Protein AF-A0A5E6MET7-F1 (afdb_monomer)

Sequence (209 aa):
MSCLKEQGPALAYRHLLERRSSGRPSQTPESPKDSKGGCLDWAIREAGETGERRRRLKKAYRIMARRLHPDVNGAGDGKQMEQWRAVQLAYQAGDLELLESMCLQDDSAMVEGETLSWLAERVSQAEKTLARLLQELGNYRKDLAWGCGRGAWEKTTGPKVEAWLRTRIAEAKKEARTLKYRVRRWERELERMFPAKRDRGWEKLPDAN

Foldseek 3Di:
DPPPPPDQPLVVLVVVLVVVVVPDDPPDPDDDDDDDDDPDPVVVVVVVVVVVLLVLLVVLLVVLCVPLPCVNVPPPDPNSVSLNSSLVVCSVSSPNVSSVVSVVVVCVVPDPDDDPVVVVVVVVVVVVVVVVVVVVVVVVCPDLVVCVPPPVCVVPVVVVVVVVVVVVVVVVVVVVVVVVVVVVVVVVVCCVVPVDPVPDDPPDDPDDD

Radius of gyration: 31.62 Å; Cα contacts (8 Å, |Δi|>4): 66; chains: 1; bounding box: 64×53×100 Å

Secondary structure (DSSP, 8-state):
--TTSSS-HHHHHHHHHHHHHTTS------------SS-SHHHHHHHHHHHHHHHHHHHHHHHHHHHH-HHHH-TT-HHHHHHHHHHHHHHHTT-HHHHHHHHHHHTTS--TT--HHHHHHHHHHHHHHHHHHHHHHHHHHHSGGGGTTSHHHHHHTHHHHHHHHHHHHHHHHHHHHHHHHHHHHHHHHHHHH-TTSSSS----PPPP-

Nearest PDB structures (foldseek):
  8d85-assembly1_D  TM=2.353E-01  e=7.034E+00  Homo sapiens

pLDDT: mean 71.89, std 18.1, range [33.19, 98.12]

Structure (mmCIF, N/CA/C/O backbone):
data_AF-A0A5E6MET7-F1
#
_entry.id   AF-A0A5E6MET7-F1
#
loop_
_atom_site.group_PDB
_atom_site.id
_atom_site.type_symbol
_atom_site.label_atom_id
_atom_site.label_alt_id
_atom_site.label_comp_id
_atom_site.label_asym_id
_atom_site.label_entity_id
_atom_site.label_seq_id
_atom_site.pdbx_PDB_ins_code
_atom_site.Cartn_x
_atom_site.Cartn_y
_atom_site.Cartn_z
_atom_site.occupancy
_atom_site.B_iso_or_equiv
_atom_site.auth_seq_id
_atom_site.auth_comp_id
_atom_site.auth_asym_id
_atom_site.auth_atom_id
_atom_site.pdbx_PDB_model_num
ATOM 1 N N . MET A 1 1 ? 0.631 25.013 13.302 1.00 40.62 1 MET A N 1
ATOM 2 C CA . MET A 1 1 ? -0.144 23.752 13.221 1.00 40.62 1 MET A CA 1
ATOM 3 C C . MET A 1 1 ? -1.491 23.917 13.945 1.00 40.62 1 MET A C 1
ATOM 5 O O . MET A 1 1 ? -1.782 23.156 14.857 1.00 40.62 1 MET A O 1
ATOM 9 N N . SER A 1 2 ? -2.314 24.913 13.569 1.00 46.25 2 SER A N 1
ATOM 10 C CA . SER A 1 2 ? -3.490 25.315 14.377 1.00 46.25 2 SER A CA 1
ATOM 11 C C . SER A 1 2 ? -4.766 25.626 13.572 1.00 46.25 2 SER A C 1
ATOM 13 O O . SER A 1 2 ? -5.668 26.248 14.114 1.00 46.25 2 SER A O 1
ATOM 15 N N . CYS A 1 3 ? -4.889 25.199 12.309 1.00 38.00 3 CYS A N 1
ATOM 16 C CA . CYS A 1 3 ? -6.012 25.616 11.441 1.00 38.00 3 CYS A CA 1
ATOM 17 C C . CYS A 1 3 ? -7.256 24.703 11.442 1.00 38.00 3 CYS A C 1
ATOM 19 O O . CYS A 1 3 ? -8.116 24.880 10.590 1.00 38.00 3 CYS A O 1
ATOM 21 N N . LEU A 1 4 ? -7.381 23.728 12.350 1.00 47.31 4 LEU A N 1
ATOM 22 C CA . LEU A 1 4 ? -8.526 22.794 12.350 1.00 47.31 4 LEU A CA 1
ATOM 23 C C . LEU A 1 4 ? -9.469 22.938 13.552 1.00 47.31 4 LEU A C 1
ATOM 25 O O . LEU A 1 4 ? -10.406 22.160 13.671 1.00 47.31 4 LEU A O 1
ATOM 29 N N . LYS A 1 5 ? -9.250 23.905 14.451 1.00 45.97 5 LYS A N 1
ATOM 30 C CA . LYS A 1 5 ? -10.059 24.018 15.680 1.00 45.97 5 LYS A CA 1
ATOM 31 C C . LYS A 1 5 ? -11.452 24.633 15.480 1.00 45.97 5 LYS A C 1
ATOM 33 O O . LYS A 1 5 ? -12.271 24.493 16.376 1.00 45.97 5 LYS A O 1
ATOM 38 N N . GLU A 1 6 ? -11.731 25.246 14.328 1.00 47.16 6 GLU A N 1
ATOM 39 C CA . GLU A 1 6 ? -13.013 25.934 14.067 1.00 47.16 6 GLU A CA 1
ATOM 40 C C . GLU A 1 6 ? -13.811 25.366 12.885 1.00 47.16 6 GLU A C 1
ATOM 42 O O . GLU A 1 6 ? -14.891 25.854 12.566 1.00 47.16 6 GLU A O 1
ATOM 47 N N . GLN A 1 7 ? -13.311 24.321 12.223 1.00 56.22 7 GLN A N 1
ATOM 48 C CA . GLN A 1 7 ? -14.065 23.651 11.167 1.00 56.22 7 GLN A CA 1
ATOM 49 C C . GLN A 1 7 ? -14.866 22.510 11.788 1.00 56.22 7 GLN A C 1
ATOM 51 O O . GLN A 1 7 ? -14.285 21.619 12.409 1.00 56.22 7 GLN A O 1
ATOM 56 N N . GLY A 1 8 ? -16.190 22.533 11.617 1.00 63.12 8 GLY A N 1
ATOM 57 C CA . GLY A 1 8 ? -17.058 21.450 12.071 1.00 63.12 8 GLY A CA 1
ATOM 58 C C . GLY A 1 8 ? -16.557 20.085 11.568 1.00 63.12 8 GLY A C 1
ATOM 59 O O . GLY A 1 8 ? -16.003 20.013 10.461 1.00 63.12 8 GLY A O 1
ATOM 60 N N . PRO A 1 9 ? -16.712 18.994 12.346 1.00 64.94 9 PRO A N 1
ATOM 61 C CA . PRO A 1 9 ? -16.186 17.662 12.043 1.00 64.94 9 PRO A CA 1
ATOM 62 C C . PRO A 1 9 ? -16.360 17.241 10.580 1.00 64.94 9 PRO A C 1
ATOM 64 O O . PRO A 1 9 ? -15.416 16.746 9.967 1.00 64.94 9 PRO A O 1
ATOM 67 N N . ALA A 1 10 ? -17.519 17.512 9.972 1.00 66.56 10 ALA A N 1
ATOM 68 C CA . ALA A 1 10 ? -17.808 17.187 8.573 1.00 66.56 10 ALA A CA 1
ATOM 69 C C . ALA A 1 10 ? -16.785 17.752 7.561 1.00 66.56 10 ALA A C 1
ATOM 71 O O . ALA A 1 10 ? -16.431 17.069 6.597 1.00 66.56 10 ALA A O 1
ATOM 72 N N . LEU A 1 11 ? -16.282 18.972 7.775 1.00 68.69 11 LEU A N 1
ATOM 73 C CA . LEU A 1 11 ? -15.281 19.599 6.903 1.00 68.69 11 LEU A CA 1
ATOM 74 C C . LEU A 1 11 ? -13.895 18.978 7.101 1.00 68.69 11 LEU A C 1
ATOM 76 O O . LEU A 1 11 ? -13.207 18.679 6.123 1.00 68.69 11 LEU A O 1
ATOM 80 N N . ALA A 1 12 ? -13.520 18.688 8.348 1.00 72.31 12 ALA A N 1
ATOM 81 C CA . ALA A 1 12 ? -12.284 17.971 8.649 1.00 72.31 12 ALA A CA 1
ATOM 82 C C . ALA A 1 12 ? -12.274 16.571 8.004 1.00 72.31 12 ALA A C 1
ATOM 84 O O . ALA A 1 12 ? -11.264 16.154 7.431 1.00 72.31 12 ALA A O 1
ATOM 85 N N . TYR A 1 13 ? -13.414 15.869 8.015 1.00 71.62 13 TYR A N 1
ATOM 86 C CA . TYR A 1 13 ? -13.546 14.567 7.357 1.00 71.62 13 TYR A CA 1
ATOM 87 C C . TYR A 1 13 ? -13.477 14.659 5.839 1.00 71.62 13 TYR A C 1
ATOM 89 O O . TYR A 1 13 ? -12.822 13.827 5.216 1.00 71.62 13 TYR A O 1
ATOM 97 N N . ARG A 1 14 ? -14.083 15.682 5.232 1.00 71.19 14 ARG A N 1
ATOM 98 C CA . ARG A 1 14 ? -13.964 15.916 3.790 1.00 71.19 14 ARG A CA 1
ATOM 99 C C . ARG A 1 14 ? -12.503 16.092 3.371 1.00 71.19 14 ARG A C 1
ATOM 101 O O . ARG A 1 14 ? -12.064 15.437 2.431 1.00 71.19 14 ARG A O 1
ATOM 108 N N . HIS A 1 15 ? -11.724 16.866 4.123 1.00 74.38 15 HIS A N 1
ATOM 109 C CA . HIS A 1 15 ? -10.292 17.030 3.865 1.00 74.38 15 HIS A CA 1
ATOM 110 C C . HIS A 1 15 ? -9.475 15.748 4.094 1.00 74.38 15 HIS A C 1
ATOM 112 O O . HIS A 1 15 ? -8.523 15.479 3.358 1.00 74.38 15 HIS A O 1
ATOM 118 N N . LEU A 1 16 ? -9.83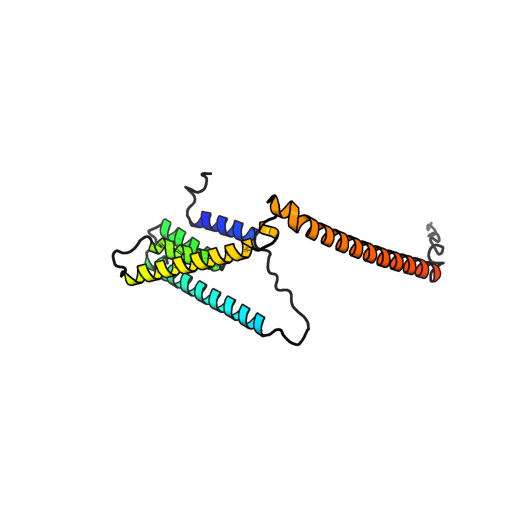8 14.928 5.086 1.00 70.88 16 LEU A N 1
ATOM 119 C CA . LEU A 1 16 ? -9.222 13.612 5.290 1.00 70.88 16 LEU A CA 1
ATOM 120 C C . LEU A 1 16 ? -9.519 12.655 4.128 1.00 70.88 16 LEU A C 1
ATOM 122 O O . LEU A 1 16 ? -8.614 11.953 3.672 1.00 70.88 16 LEU A O 1
ATOM 126 N N . LEU A 1 17 ? -10.755 12.652 3.624 1.00 68.06 17 LEU A N 1
ATOM 127 C CA . LEU A 1 17 ? -11.160 11.859 2.463 1.00 68.06 17 LEU A CA 1
ATOM 128 C C . LEU A 1 17 ? -10.455 12.335 1.188 1.00 68.06 17 LEU A C 1
ATOM 130 O O . LEU A 1 17 ? -9.936 11.506 0.444 1.00 68.06 17 LEU A O 1
ATOM 134 N N . GLU A 1 18 ? -10.347 13.647 0.971 1.00 71.31 18 GLU A N 1
ATOM 135 C CA . GLU A 1 18 ? -9.604 14.228 -0.154 1.00 71.31 18 GLU A CA 1
ATOM 136 C C . GLU A 1 18 ? -8.129 13.796 -0.126 1.00 71.31 18 GLU A C 1
ATOM 138 O O . GLU A 1 18 ? -7.635 13.258 -1.118 1.00 71.31 18 GLU A O 1
ATOM 143 N N . ARG A 1 19 ? -7.456 13.887 1.031 1.00 68.75 19 ARG A N 1
ATOM 144 C CA . ARG A 1 19 ? -6.064 13.420 1.202 1.00 68.75 19 ARG A CA 1
ATOM 145 C C . ARG A 1 19 ? -5.884 11.919 0.961 1.00 68.75 19 ARG A C 1
ATOM 147 O O . ARG A 1 19 ? -4.867 11.503 0.406 1.00 68.75 19 ARG A O 1
ATOM 154 N N . ARG A 1 20 ? -6.847 11.094 1.383 1.00 61.66 20 ARG A N 1
ATOM 155 C CA . ARG A 1 20 ? -6.817 9.637 1.157 1.00 61.66 20 ARG A CA 1
ATOM 156 C C . ARG A 1 20 ? -7.104 9.280 -0.302 1.00 61.66 20 ARG A C 1
ATOM 158 O O . ARG A 1 20 ? -6.498 8.349 -0.825 1.00 61.66 20 ARG A O 1
ATOM 165 N N . SER A 1 21 ? -7.973 10.036 -0.972 1.00 56.69 21 SER A N 1
ATOM 166 C CA . SER A 1 21 ? -8.286 9.853 -2.393 1.00 56.69 21 SER A CA 1
ATOM 167 C C . SER A 1 21 ? -7.127 10.256 -3.309 1.00 56.69 21 SER A C 1
ATOM 169 O O . SER A 1 21 ? -6.847 9.542 -4.265 1.00 56.69 21 SER A O 1
ATOM 171 N N . SER A 1 22 ? -6.368 11.306 -2.967 1.00 56.84 22 SER A N 1
ATOM 172 C CA . SER A 1 22 ? -5.176 11.719 -3.723 1.00 56.84 22 SER A CA 1
ATOM 173 C C . SER A 1 22 ? -4.003 10.735 -3.622 1.00 56.84 22 SER A C 1
ATOM 175 O O . SER A 1 22 ? -3.072 10.813 -4.415 1.00 56.84 22 SER A O 1
ATOM 177 N N . GLY A 1 23 ? -4.028 9.823 -2.641 1.00 45.59 23 GLY A N 1
ATOM 178 C CA . GLY A 1 23 ? -3.007 8.789 -2.443 1.00 45.59 23 GLY A CA 1
ATOM 179 C C . GLY A 1 23 ? -3.386 7.403 -2.972 1.00 45.59 23 GLY A C 1
ATOM 180 O O . GLY A 1 23 ? -2.561 6.492 -2.912 1.00 45.59 23 GLY A O 1
ATOM 181 N N . ARG A 1 24 ? -4.615 7.207 -3.472 1.00 38.84 24 ARG A N 1
ATOM 182 C CA . ARG A 1 24 ? -5.071 5.916 -4.004 1.00 38.84 24 ARG A CA 1
ATOM 183 C C . ARG A 1 24 ? -4.929 5.925 -5.528 1.00 38.84 24 ARG A C 1
ATOM 185 O O . ARG A 1 24 ? -5.620 6.715 -6.167 1.00 38.84 24 ARG A O 1
ATOM 192 N N . PRO A 1 25 ? -4.097 5.063 -6.143 1.00 34.53 25 PRO A N 1
ATOM 193 C CA . PRO A 1 25 ? -4.192 4.865 -7.579 1.00 34.53 25 PRO A CA 1
ATOM 194 C C . PRO A 1 25 ? -5.595 4.332 -7.880 1.00 34.53 25 PRO A C 1
ATOM 196 O O . PRO A 1 25 ? -6.074 3.392 -7.239 1.00 34.53 25 PRO A O 1
ATOM 199 N N . SER A 1 26 ? -6.273 4.986 -8.816 1.00 37.84 26 SER A N 1
ATOM 200 C CA . SER A 1 26 ? -7.539 4.549 -9.386 1.00 37.84 26 SER A CA 1
ATOM 201 C C . SER A 1 26 ? -7.396 3.102 -9.854 1.00 37.84 26 SER A C 1
ATOM 203 O O . SER A 1 26 ? -6.696 2.818 -10.821 1.00 37.84 26 SER A O 1
ATOM 205 N N . GLN A 1 27 ? -8.053 2.172 -9.162 1.00 41.19 27 GLN A N 1
ATOM 206 C CA . GLN A 1 27 ? -8.259 0.825 -9.681 1.00 41.19 27 GLN A CA 1
ATOM 207 C C . GLN A 1 27 ? -9.301 0.925 -10.796 1.00 41.19 27 GLN A C 1
ATOM 209 O O . GLN A 1 27 ? -10.504 0.818 -10.564 1.00 41.19 27 GLN A O 1
ATOM 214 N N . THR A 1 28 ? -8.842 1.210 -12.010 1.00 33.19 28 THR A N 1
ATOM 215 C CA 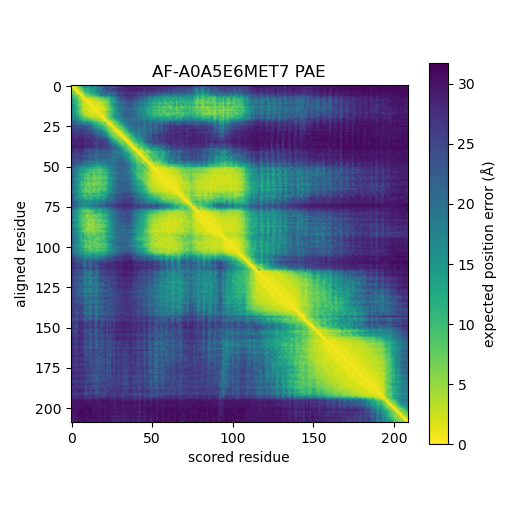. THR A 1 28 ? -9.589 0.901 -13.227 1.00 33.19 28 THR A CA 1
ATOM 216 C C . THR A 1 28 ? -9.691 -0.621 -13.341 1.00 33.19 28 THR A C 1
ATOM 218 O O . THR A 1 28 ? -8.657 -1.289 -13.276 1.00 33.19 28 THR A O 1
ATOM 221 N N . PRO A 1 29 ? -10.893 -1.202 -13.493 1.00 40.78 29 PRO A N 1
ATOM 222 C CA . PRO A 1 29 ? -11.019 -2.621 -13.778 1.00 40.78 29 PRO A CA 1
ATOM 223 C C . PRO A 1 29 ? -10.571 -2.854 -15.225 1.00 40.78 29 PRO A C 1
ATOM 225 O O . PRO A 1 29 ? -11.331 -2.650 -16.170 1.00 40.78 29 PRO A O 1
ATOM 228 N N . GLU A 1 30 ? -9.308 -3.232 -15.399 1.00 35.06 30 GLU A N 1
ATOM 229 C CA . GLU A 1 30 ? -8.805 -3.763 -16.662 1.00 35.06 30 GLU A CA 1
ATOM 230 C C . GLU A 1 30 ? -9.469 -5.121 -16.920 1.00 35.06 30 GLU A C 1
ATOM 232 O O . GLU A 1 30 ? -9.463 -6.021 -16.079 1.00 35.06 30 GLU A O 1
ATOM 237 N N . SER A 1 31 ? -10.088 -5.232 -18.091 1.00 43.69 31 SER A N 1
ATOM 238 C CA . SER A 1 31 ? -10.789 -6.416 -18.577 1.00 43.69 31 SER A CA 1
ATOM 239 C C . SER A 1 31 ? -9.780 -7.504 -18.977 1.00 43.69 31 SER A C 1
ATOM 241 O O . SER A 1 31 ? -8.996 -7.263 -19.897 1.00 43.69 31 SER A O 1
ATOM 243 N N . PRO A 1 32 ? -9.772 -8.707 -18.367 1.00 40.88 32 PRO A N 1
ATOM 244 C CA . PRO A 1 32 ? -8.881 -9.777 -18.797 1.00 40.88 32 PRO A CA 1
ATOM 245 C C . PRO A 1 32 ? -9.584 -10.660 -19.834 1.00 40.88 32 PRO A C 1
ATOM 247 O O . PRO A 1 32 ? -10.471 -11.450 -19.505 1.00 40.88 32 PRO A O 1
ATOM 250 N N . LYS A 1 33 ? -9.156 -10.554 -21.096 1.00 44.44 33 LYS A N 1
ATOM 251 C CA . LYS A 1 33 ? -9.344 -11.625 -22.080 1.00 44.44 33 LYS A CA 1
ATOM 252 C C . LYS A 1 33 ? -8.287 -12.708 -21.858 1.00 44.44 33 LYS A C 1
ATOM 254 O O . LYS A 1 33 ? -7.095 -12.428 -21.868 1.00 44.44 33 LYS A O 1
ATOM 259 N N . ASP A 1 34 ? -8.796 -13.926 -21.705 1.00 43.62 34 ASP A N 1
ATOM 260 C CA . ASP A 1 34 ? -8.195 -15.217 -22.041 1.00 43.62 34 ASP A CA 1
ATOM 261 C C . ASP A 1 34 ? -6.862 -15.607 -21.385 1.00 43.62 34 ASP A C 1
ATOM 263 O O . ASP A 1 34 ? -5.784 -15.292 -21.878 1.00 43.62 34 ASP A O 1
ATOM 267 N N . SER A 1 35 ? -6.947 -16.454 -20.350 1.00 39.19 35 SER A N 1
ATOM 268 C CA . SER A 1 35 ? -6.057 -17.613 -20.141 1.00 39.19 35 SER A CA 1
ATOM 269 C C . SER A 1 35 ? -6.675 -18.567 -19.110 1.00 39.19 35 SER A C 1
ATOM 271 O O . SER A 1 35 ? -6.818 -18.248 -17.932 1.00 39.19 35 SER A O 1
ATOM 273 N N . LYS A 1 36 ? -7.099 -19.745 -19.579 1.00 45.75 36 LYS A N 1
ATOM 274 C CA . LYS A 1 36 ? -7.690 -20.824 -18.776 1.00 45.75 36 LYS A CA 1
ATOM 275 C C . LYS A 1 36 ? -6.633 -21.506 -17.900 1.00 45.75 36 LYS A C 1
ATOM 277 O O . LYS A 1 36 ? -5.612 -21.948 -18.413 1.00 45.75 36 LYS A O 1
ATOM 282 N N . GLY A 1 37 ? -6.988 -21.720 -16.631 1.00 43.47 37 GLY A N 1
ATOM 283 C CA . GLY A 1 37 ? -6.452 -22.794 -15.785 1.00 43.47 37 GLY A CA 1
ATOM 284 C C . GLY A 1 37 ? -5.595 -22.323 -14.610 1.00 43.47 37 GLY A C 1
ATOM 285 O O . GLY A 1 37 ? -4.388 -22.193 -14.752 1.00 43.47 37 GLY A O 1
ATOM 286 N N . GLY A 1 38 ? -6.217 -22.120 -13.439 1.00 45.47 38 GLY A N 1
ATOM 287 C CA . GLY A 1 38 ? -5.506 -21.928 -12.159 1.00 45.47 38 GLY A CA 1
ATOM 288 C C . GLY A 1 38 ? -5.899 -20.702 -11.319 1.00 45.47 38 GLY A C 1
ATOM 289 O O . GLY A 1 38 ? -5.157 -20.325 -10.422 1.00 45.47 38 GLY A O 1
ATOM 290 N N . CYS A 1 39 ? -7.034 -20.053 -11.602 1.00 40.53 39 CYS A N 1
ATOM 291 C CA . CYS A 1 39 ? -7.295 -18.666 -11.185 1.00 40.53 39 CYS A CA 1
ATOM 292 C C . CYS A 1 39 ? -8.664 -18.452 -10.494 1.00 40.53 39 CYS A C 1
ATOM 294 O O . CYS A 1 39 ? -9.233 -17.373 -10.600 1.00 40.53 39 CYS A O 1
ATOM 296 N N . LEU A 1 40 ? -9.243 -19.470 -9.845 1.00 41.56 40 LEU A N 1
ATOM 297 C CA . LEU A 1 40 ? -10.564 -19.354 -9.190 1.00 41.56 40 LEU A CA 1
ATOM 298 C C . LEU A 1 40 ? -10.477 -19.097 -7.676 1.00 41.56 40 LEU A C 1
ATOM 300 O O . LEU A 1 40 ? -11.358 -18.445 -7.128 1.00 41.56 40 LEU A O 1
ATOM 304 N N . ASP A 1 41 ? -9.398 -19.513 -7.011 1.00 43.06 41 ASP A N 1
ATOM 305 C CA . ASP A 1 41 ? -9.290 -19.411 -5.546 1.00 43.06 41 ASP A CA 1
ATOM 306 C C . ASP A 1 41 ? -9.006 -17.985 -5.044 1.00 43.06 41 ASP A C 1
ATOM 308 O O . ASP A 1 41 ? -9.590 -17.534 -4.059 1.00 43.06 41 ASP A O 1
ATOM 312 N N . TRP A 1 42 ? -8.152 -17.226 -5.739 1.00 39.53 42 TRP A N 1
ATOM 313 C CA . TRP A 1 42 ? -7.841 -15.841 -5.358 1.00 39.53 42 TRP A CA 1
ATOM 314 C C . TRP A 1 42 ? -9.036 -14.898 -5.581 1.00 39.53 42 TRP A C 1
ATOM 316 O O . TRP A 1 42 ? -9.303 -14.050 -4.735 1.00 39.53 42 TRP A O 1
ATOM 326 N N . ALA A 1 43 ? -9.797 -15.096 -6.664 1.00 38.53 43 ALA A N 1
ATOM 327 C CA . ALA A 1 43 ? -10.963 -14.286 -7.007 1.00 38.53 43 ALA A CA 1
ATOM 328 C C . ALA A 1 43 ? -12.150 -14.555 -6.065 1.00 38.53 43 ALA A C 1
ATOM 330 O O . ALA A 1 43 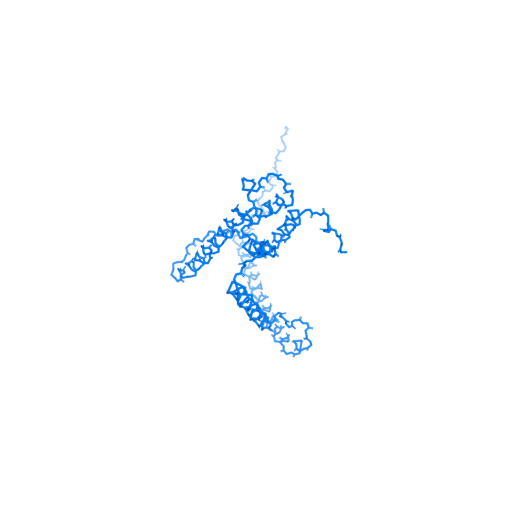? -12.866 -13.627 -5.694 1.00 38.53 43 ALA A O 1
ATOM 331 N N . ILE A 1 44 ? -12.338 -15.804 -5.618 1.00 43.72 44 ILE A N 1
ATOM 332 C CA . ILE A 1 44 ? -13.336 -16.145 -4.591 1.00 43.72 44 ILE A CA 1
ATOM 333 C C . ILE A 1 44 ? -12.922 -15.567 -3.229 1.00 43.72 44 ILE A C 1
ATOM 335 O O . ILE A 1 44 ? -13.779 -15.066 -2.498 1.00 43.72 44 ILE A O 1
ATOM 339 N N . ARG A 1 45 ? -11.621 -15.557 -2.900 1.00 44.03 45 ARG A N 1
ATOM 340 C CA . ARG A 1 45 ? -11.109 -14.958 -1.657 1.00 44.03 45 ARG A CA 1
ATOM 341 C C . ARG A 1 45 ? -11.235 -13.431 -1.647 1.00 44.03 45 ARG A C 1
ATOM 343 O O . ARG A 1 45 ? -11.730 -12.889 -0.665 1.00 44.03 45 ARG A O 1
ATOM 350 N N . GLU A 1 46 ? -10.901 -12.745 -2.740 1.00 41.50 46 GLU A N 1
ATOM 351 C CA . GLU A 1 46 ? -11.125 -11.297 -2.891 1.00 41.50 46 GLU A CA 1
ATOM 352 C C . GLU A 1 46 ? -12.619 -10.936 -2.915 1.00 41.50 46 GLU A C 1
ATOM 354 O O . GLU A 1 46 ? -13.036 -9.959 -2.289 1.00 41.50 46 GLU A O 1
ATOM 359 N N . ALA A 1 47 ? -13.468 -11.735 -3.570 1.00 44.34 47 ALA A N 1
ATOM 360 C CA . ALA A 1 47 ? -14.921 -11.551 -3.534 1.00 44.34 47 ALA A CA 1
ATOM 361 C C . ALA A 1 47 ? -15.496 -11.776 -2.120 1.00 44.34 47 ALA A C 1
ATOM 363 O O . ALA A 1 47 ? -16.422 -11.078 -1.696 1.00 44.34 47 ALA A O 1
ATOM 364 N N . GLY A 1 48 ? -14.924 -12.718 -1.365 1.00 51.62 48 GLY A N 1
ATOM 365 C CA . GLY A 1 48 ? -15.252 -12.985 0.034 1.00 51.62 48 GLY A CA 1
ATOM 366 C C . GLY A 1 48 ? -14.835 -11.845 0.965 1.00 51.62 48 GLY A C 1
ATOM 367 O O . GLY A 1 48 ? -15.661 -11.353 1.734 1.00 51.62 48 GLY A O 1
ATOM 368 N N . GLU A 1 49 ? -13.596 -11.363 0.846 1.00 54.72 49 GLU A N 1
ATOM 369 C CA . GLU A 1 49 ? -13.053 -10.244 1.628 1.00 54.72 49 GLU A CA 1
ATOM 370 C C . GLU A 1 49 ? -13.782 -8.927 1.322 1.00 54.72 49 GLU A C 1
ATOM 372 O O . GLU A 1 49 ? -14.147 -8.182 2.235 1.00 54.72 49 GLU A O 1
ATOM 377 N N . THR A 1 50 ? -14.089 -8.651 0.051 1.00 62.94 50 THR A N 1
ATOM 378 C CA . THR A 1 50 ? -14.886 -7.477 -0.343 1.00 62.94 50 THR A CA 1
ATOM 379 C C . THR A 1 50 ? -16.342 -7.598 0.110 1.00 62.94 50 THR A C 1
ATOM 381 O O . THR A 1 50 ? -16.935 -6.609 0.558 1.00 62.94 50 THR A O 1
ATOM 384 N N . GLY A 1 51 ? -16.916 -8.803 0.074 1.00 72.31 51 GLY A N 1
ATOM 385 C CA . GLY A 1 51 ? -18.250 -9.103 0.586 1.00 72.31 51 GLY A CA 1
ATOM 386 C C . GLY A 1 51 ? -18.360 -8.907 2.098 1.00 72.31 51 GLY A C 1
ATOM 387 O O . GLY A 1 51 ? -19.291 -8.248 2.572 1.00 72.31 51 GLY A O 1
ATOM 388 N N . GLU A 1 52 ? -17.397 -9.416 2.862 1.00 75.38 52 GLU A N 1
ATOM 389 C CA . GLU A 1 52 ? -17.340 -9.253 4.313 1.00 75.38 52 GLU A CA 1
ATOM 390 C C . GLU A 1 52 ? -17.083 -7.794 4.705 1.00 75.38 52 GLU A C 1
ATOM 392 O O . GLU A 1 52 ? -17.814 -7.241 5.532 1.00 75.38 52 GLU A O 1
ATOM 397 N N . ARG A 1 53 ? -16.140 -7.118 4.036 1.00 77.25 53 ARG A N 1
ATOM 398 C CA . ARG A 1 53 ? -15.882 -5.682 4.218 1.00 77.25 53 ARG A CA 1
ATOM 399 C C . ARG A 1 53 ? -17.141 -4.855 3.966 1.00 77.25 53 ARG A C 1
ATOM 401 O O . ARG A 1 53 ? -17.469 -3.973 4.756 1.00 77.25 53 ARG A O 1
ATOM 408 N N . ARG A 1 54 ? -17.909 -5.170 2.918 1.00 78.38 54 ARG A N 1
ATOM 409 C CA . ARG A 1 54 ? -19.177 -4.489 2.606 1.00 78.38 54 ARG A CA 1
ATOM 410 C C . ARG A 1 54 ? -20.267 -4.781 3.639 1.00 78.38 54 ARG A C 1
ATOM 412 O O . ARG A 1 54 ? -21.060 -3.891 3.948 1.00 78.38 54 ARG A O 1
ATOM 419 N N . ARG A 1 55 ? -20.321 -6.000 4.187 1.00 80.56 55 ARG A N 1
ATOM 420 C CA . ARG A 1 55 ? -21.237 -6.358 5.285 1.00 80.56 55 ARG A CA 1
ATOM 421 C C . ARG A 1 55 ? -20.903 -5.582 6.558 1.00 80.56 55 ARG A C 1
ATOM 423 O O . ARG A 1 55 ? -21.818 -5.019 7.156 1.00 80.56 55 ARG A O 1
ATOM 430 N N . ARG A 1 56 ? -19.623 -5.497 6.933 1.00 79.44 56 ARG A N 1
ATOM 431 C CA . ARG A 1 56 ? -19.148 -4.717 8.091 1.00 79.44 56 ARG A CA 1
ATOM 432 C C . ARG A 1 56 ? -19.422 -3.223 7.914 1.00 79.44 56 ARG A C 1
ATOM 434 O O . ARG A 1 56 ? -20.014 -2.620 8.801 1.00 79.44 56 ARG A O 1
ATOM 441 N N . LEU A 1 57 ? -19.160 -2.677 6.722 1.00 81.56 57 LEU A N 1
ATOM 442 C CA . LEU A 1 57 ? -19.463 -1.283 6.373 1.00 81.56 57 LEU A CA 1
ATOM 443 C C . LEU A 1 57 ? -20.956 -0.972 6.540 1.00 81.56 57 LEU A C 1
ATOM 445 O O . LEU A 1 57 ? -21.328 -0.012 7.208 1.00 81.56 57 LEU A O 1
ATOM 449 N N . LYS A 1 58 ? -21.834 -1.817 5.982 1.00 84.44 58 LYS A N 1
ATOM 450 C CA . LYS A 1 58 ? -23.288 -1.664 6.137 1.00 84.44 58 LYS A CA 1
ATOM 451 C C . LYS A 1 58 ? -23.735 -1.824 7.589 1.00 84.44 58 LYS A C 1
ATOM 453 O O . LYS A 1 58 ? -24.665 -1.141 8.005 1.00 84.44 58 LYS A O 1
ATOM 458 N N . LYS A 1 59 ? -23.115 -2.725 8.356 1.00 84.19 59 LYS A N 1
ATOM 459 C CA . LYS A 1 59 ? -23.433 -2.935 9.774 1.00 84.19 59 LYS A CA 1
ATOM 460 C C . LYS A 1 59 ? -23.090 -1.690 10.595 1.00 84.19 59 LYS A C 1
ATOM 462 O O . LYS A 1 59 ? -23.978 -1.177 11.268 1.00 84.19 59 LYS A O 1
ATOM 467 N N . ALA A 1 60 ? -21.864 -1.184 10.477 1.00 81.25 60 ALA A N 1
ATOM 468 C CA . ALA A 1 60 ? -21.421 0.038 11.146 1.00 81.25 60 ALA A CA 1
ATOM 469 C C . ALA A 1 60 ? -22.283 1.245 10.736 1.00 81.25 60 ALA A C 1
ATOM 471 O O . ALA A 1 60 ? -22.788 1.963 11.595 1.00 81.25 60 ALA A O 1
ATOM 472 N N . TYR A 1 61 ? -22.596 1.387 9.443 1.00 85.00 61 TYR A N 1
ATOM 473 C CA . TYR A 1 61 ? -23.482 2.453 8.965 1.00 85.00 61 TYR A CA 1
ATOM 474 C C . TYR A 1 61 ? -24.884 2.373 9.578 1.00 85.00 61 TYR A C 1
ATOM 476 O O . TYR A 1 61 ? -25.414 3.379 10.031 1.00 85.00 61 TYR A O 1
ATOM 484 N N . ARG A 1 62 ? -25.490 1.179 9.639 1.00 85.38 62 ARG A N 1
ATOM 485 C CA . ARG A 1 62 ? -26.826 0.996 10.236 1.00 85.38 62 ARG A CA 1
ATOM 486 C C . ARG A 1 62 ? -26.849 1.319 11.728 1.00 85.38 62 ARG A C 1
ATOM 488 O O . ARG A 1 62 ? -27.869 1.807 12.203 1.00 85.38 62 ARG A O 1
ATOM 495 N N . ILE A 1 63 ? -25.765 1.039 12.452 1.00 82.81 63 ILE A N 1
ATOM 496 C CA . ILE A 1 63 ? -25.639 1.389 13.874 1.00 82.81 63 ILE A CA 1
ATOM 497 C C . ILE A 1 63 ? -25.635 2.913 14.025 1.00 82.81 63 ILE A C 1
ATOM 499 O O . ILE A 1 63 ? -26.457 3.446 14.766 1.00 82.81 63 ILE A O 1
ATOM 503 N N . MET A 1 64 ? -24.797 3.610 13.255 1.00 82.25 64 MET A N 1
ATOM 504 C CA . MET A 1 64 ? -24.714 5.074 13.295 1.00 82.25 64 MET A CA 1
ATOM 505 C C . MET A 1 64 ? -26.004 5.744 12.819 1.00 82.25 64 MET A C 1
ATOM 507 O O . MET A 1 64 ? -26.471 6.689 13.442 1.00 82.25 64 MET A O 1
ATOM 511 N N . ALA A 1 65 ? -26.637 5.215 11.769 1.00 83.12 65 ALA A N 1
ATOM 512 C CA . ALA A 1 65 ? -27.914 5.714 11.270 1.00 83.12 65 ALA A CA 1
ATOM 513 C C . ALA A 1 65 ? -29.024 5.602 12.311 1.00 83.12 65 ALA A C 1
ATOM 515 O O . ALA A 1 65 ? -29.768 6.544 12.506 1.00 83.12 65 ALA A O 1
ATOM 516 N N . ARG A 1 66 ? -29.125 4.501 13.056 1.00 81.75 66 ARG A N 1
ATOM 517 C CA . ARG A 1 66 ? -30.145 4.415 14.114 1.00 81.75 66 ARG A CA 1
ATOM 518 C C . ARG A 1 66 ? -29.928 5.415 15.251 1.00 81.75 66 ARG A C 1
ATOM 520 O O . ARG A 1 66 ? -30.888 5.742 15.931 1.00 81.75 66 ARG A O 1
ATOM 527 N N . ARG A 1 67 ? -28.687 5.855 15.467 1.00 74.50 67 ARG A N 1
ATOM 528 C CA . ARG A 1 67 ? -28.291 6.690 16.608 1.00 74.50 67 ARG A CA 1
ATOM 529 C C . ARG A 1 67 ? -28.251 8.182 16.301 1.00 74.50 67 ARG A C 1
ATOM 531 O O . ARG A 1 67 ? -28.556 8.964 17.185 1.00 74.50 67 ARG A O 1
ATOM 538 N N . LEU A 1 68 ? -27.855 8.569 15.089 1.00 77.31 68 LEU A N 1
ATOM 539 C CA . LEU A 1 68 ? -27.608 9.964 14.697 1.00 77.31 68 LEU A CA 1
ATOM 540 C C . LEU A 1 68 ? -28.615 10.496 13.666 1.00 77.31 68 LEU A C 1
ATOM 542 O O . LEU A 1 68 ? -28.467 11.624 13.200 1.00 77.31 68 LEU A O 1
ATOM 546 N N . HIS A 1 69 ? -29.607 9.698 13.253 1.00 77.50 69 HIS A N 1
ATOM 547 C CA . HIS A 1 69 ? -30.564 10.154 12.247 1.00 77.50 69 HIS A CA 1
ATOM 548 C C . HIS A 1 69 ? -31.454 11.279 12.800 1.00 77.50 69 HIS A C 1
ATOM 550 O O . HIS A 1 69 ? -31.979 11.148 13.910 1.00 77.50 69 HIS A O 1
ATOM 556 N N . PRO A 1 70 ? -31.682 12.355 12.024 1.00 73.38 70 PRO A N 1
ATOM 557 C CA . PRO A 1 70 ? -32.466 13.509 12.467 1.00 73.38 70 PRO A CA 1
ATOM 558 C C . PRO A 1 70 ? -33.919 13.167 12.837 1.00 73.38 70 PRO A C 1
ATOM 560 O O . PRO A 1 70 ? -34.484 13.837 13.696 1.00 73.38 70 PRO A O 1
ATOM 563 N N . ASP A 1 71 ? -34.500 12.103 12.266 1.00 73.81 71 ASP A N 1
ATOM 564 C CA . ASP A 1 71 ? -35.842 11.622 12.658 1.00 73.81 71 ASP A CA 1
ATOM 565 C C . ASP A 1 71 ? -35.904 11.089 14.096 1.00 73.81 71 ASP A C 1
ATOM 567 O O . ASP A 1 71 ? -36.976 11.080 14.692 1.00 73.81 71 ASP A O 1
ATOM 571 N N . VAL A 1 72 ? -34.783 10.607 14.646 1.00 68.75 72 VAL A N 1
ATOM 572 C CA . VAL A 1 72 ? -34.753 9.975 15.975 1.00 68.75 72 VAL A CA 1
ATOM 573 C C . VAL A 1 72 ? -34.440 10.997 17.070 1.00 68.75 72 VAL A C 1
ATOM 575 O O . VAL A 1 72 ? -35.036 10.927 18.140 1.00 68.75 72 VAL A O 1
ATOM 578 N N . ASN A 1 73 ? -33.562 11.972 16.803 1.00 64.88 73 ASN A N 1
ATOM 579 C CA . ASN A 1 73 ? -33.073 12.913 17.828 1.00 64.88 73 ASN A CA 1
ATOM 580 C C . ASN A 1 73 ? -33.597 14.350 17.685 1.00 64.88 73 ASN A C 1
ATOM 582 O O . ASN A 1 73 ? -33.268 15.209 18.502 1.00 64.88 73 ASN A O 1
ATOM 586 N N . GLY A 1 74 ? -34.426 14.625 16.674 1.00 59.59 74 GLY A N 1
ATOM 587 C CA . GLY A 1 74 ? -34.924 15.970 16.395 1.00 59.59 74 GLY A CA 1
ATOM 588 C C . GLY A 1 74 ? -33.836 16.911 15.859 1.00 59.59 74 GLY A C 1
ATOM 589 O O . GLY A 1 74 ? -32.636 16.686 15.994 1.00 59.59 74 GLY A O 1
ATOM 590 N N . ALA A 1 75 ? -34.250 18.003 15.216 1.00 59.47 75 ALA A N 1
ATOM 591 C CA . ALA A 1 75 ? -33.359 18.918 14.491 1.00 59.47 75 ALA A CA 1
ATOM 592 C C . ALA A 1 75 ? -32.484 19.838 15.384 1.00 59.47 75 ALA A C 1
ATOM 594 O O . ALA A 1 75 ? -31.965 20.838 14.894 1.00 59.47 75 ALA A O 1
ATOM 595 N N . GLY A 1 76 ? -32.355 19.550 16.685 1.00 54.75 76 GLY A N 1
ATOM 596 C CA . GLY A 1 76 ? -31.894 20.511 17.694 1.00 54.75 76 GLY A CA 1
ATOM 597 C C . GLY A 1 76 ? -30.381 20.630 17.906 1.00 54.75 76 GLY A C 1
ATOM 598 O O . GLY A 1 76 ? -29.938 21.682 18.357 1.00 54.75 76 GLY A O 1
ATOM 599 N N . ASP A 1 77 ? -29.577 19.611 17.580 1.00 69.75 77 ASP A N 1
ATOM 600 C CA . ASP A 1 77 ? -28.127 19.642 17.830 1.00 69.75 77 ASP A CA 1
ATOM 601 C C . ASP A 1 77 ? -27.320 19.722 16.522 1.00 69.75 77 ASP A C 1
ATOM 603 O O . ASP A 1 77 ? -27.145 18.742 15.789 1.00 69.75 77 ASP A O 1
ATOM 607 N N . GLY A 1 78 ? -26.809 20.921 16.221 1.00 72.31 78 GLY A N 1
ATOM 608 C CA . GLY A 1 78 ? -25.980 21.178 15.040 1.00 72.31 78 GLY A CA 1
ATOM 609 C C . GLY A 1 78 ? -24.730 20.296 14.986 1.00 72.31 78 GLY A C 1
ATOM 610 O O . GLY A 1 78 ? -24.346 19.844 13.906 1.00 72.31 78 GLY A O 1
ATOM 611 N N . LYS A 1 79 ? -24.149 19.952 16.142 1.00 73.75 79 LYS A N 1
ATOM 612 C CA . LYS A 1 79 ? -22.980 19.066 16.231 1.00 73.75 79 LYS A CA 1
ATOM 613 C C . LYS A 1 79 ? -23.331 17.641 15.804 1.00 73.75 79 LYS A C 1
ATOM 615 O O . LYS A 1 79 ? -22.579 17.006 15.064 1.00 73.75 79 LYS A O 1
ATOM 620 N N . GLN A 1 80 ? -24.501 17.165 16.213 1.00 74.62 80 GLN A N 1
ATOM 621 C CA . GLN A 1 80 ? -24.998 15.840 15.866 1.00 74.62 80 GLN A CA 1
ATOM 622 C C . GLN A 1 80 ? -25.354 15.735 14.378 1.00 74.62 80 GLN A C 1
ATOM 624 O O . GLN A 1 80 ? -25.058 14.732 13.726 1.00 74.62 80 GLN A O 1
ATOM 629 N N . MET A 1 81 ? -25.906 16.806 13.798 1.00 78.81 81 MET A N 1
ATOM 630 C CA . MET A 1 81 ? -26.148 16.880 12.356 1.00 78.81 81 MET A CA 1
ATOM 631 C C . MET A 1 81 ? -24.836 16.880 11.552 1.00 78.81 81 MET A C 1
ATOM 633 O O . MET A 1 81 ? -24.762 16.262 10.488 1.00 78.81 81 MET A O 1
ATOM 637 N N . GLU A 1 82 ? -23.780 17.524 12.049 1.00 81.06 82 GLU A N 1
ATOM 638 C CA . GLU A 1 82 ? -22.453 17.474 11.427 1.00 81.06 82 GLU A CA 1
ATOM 639 C C . GLU A 1 82 ? -21.807 16.086 11.527 1.00 81.06 82 GLU A C 1
ATOM 641 O O . GLU A 1 82 ? -21.221 15.615 10.548 1.00 81.06 82 GLU A O 1
ATOM 646 N N . GLN A 1 83 ? -21.960 15.396 12.660 1.00 80.56 83 GLN A N 1
ATOM 647 C CA . GLN A 1 83 ? -21.537 14.000 12.817 1.00 80.56 83 GLN A CA 1
ATOM 648 C C . GLN A 1 83 ? -22.307 13.069 11.871 1.00 80.56 83 GLN A C 1
ATOM 650 O O . GLN A 1 83 ? -21.709 12.225 11.204 1.00 80.56 83 GLN A O 1
ATOM 655 N N . TRP A 1 84 ? -23.619 13.261 11.724 1.00 84.06 84 TRP A N 1
ATOM 656 C CA . TRP A 1 84 ? -24.425 12.502 10.769 1.00 84.06 84 TRP A CA 1
ATOM 657 C C . TRP A 1 84 ? -23.944 12.698 9.325 1.00 84.06 84 TRP A C 1
ATOM 659 O O . TRP A 1 84 ? -23.743 11.724 8.593 1.00 84.06 84 TRP A O 1
ATOM 669 N N . ARG A 1 85 ? -23.666 13.947 8.925 1.00 82.31 85 ARG A N 1
ATOM 670 C CA . ARG A 1 85 ? -23.087 14.255 7.605 1.00 82.31 85 ARG A CA 1
ATOM 671 C C . ARG A 1 85 ? -21.725 13.584 7.415 1.00 82.31 85 ARG A C 1
ATOM 673 O O . ARG A 1 85 ? -21.452 13.047 6.343 1.00 82.31 85 ARG A O 1
ATOM 680 N N . ALA A 1 86 ? -20.887 13.561 8.448 1.00 83.06 86 ALA A N 1
ATOM 681 C CA . ALA A 1 86 ? -19.595 12.881 8.415 1.00 83.06 86 ALA A CA 1
ATOM 682 C C . ALA A 1 86 ? -19.719 11.362 8.194 1.00 83.06 86 ALA A C 1
ATOM 684 O O . ALA A 1 86 ? -19.008 10.799 7.359 1.00 83.06 86 ALA A O 1
ATOM 685 N N . VAL A 1 87 ? -20.664 10.712 8.878 1.00 86.00 87 VAL A N 1
ATOM 686 C CA . VAL A 1 87 ? -20.972 9.281 8.716 1.00 86.00 87 VAL A CA 1
ATOM 687 C C . VAL A 1 87 ? -21.449 8.975 7.294 1.00 86.00 87 VAL A C 1
ATOM 689 O O . VAL A 1 87 ? -21.031 7.981 6.694 1.00 86.00 87 VAL A O 1
ATOM 692 N N . GLN A 1 88 ? -22.298 9.834 6.722 1.00 86.19 88 GLN A N 1
ATOM 693 C CA . GLN A 1 88 ? -22.758 9.686 5.339 1.00 86.19 88 GLN A CA 1
ATOM 694 C C . GLN A 1 88 ? -21.598 9.777 4.340 1.00 86.19 88 GLN A C 1
ATOM 696 O O . GLN A 1 88 ? -21.504 8.936 3.444 1.00 86.19 88 GLN A O 1
ATOM 701 N N . LEU A 1 89 ? -20.690 10.742 4.519 1.00 84.00 89 LEU A N 1
ATOM 702 C CA . LEU A 1 89 ? -19.502 10.898 3.673 1.00 84.00 89 LEU A CA 1
ATOM 703 C C . LEU A 1 89 ? -18.569 9.679 3.767 1.00 84.00 89 LEU A C 1
ATOM 705 O O . LEU A 1 89 ? -18.111 9.175 2.741 1.00 84.00 89 LEU A O 1
ATOM 709 N N . ALA A 1 90 ? -18.338 9.153 4.973 1.00 83.38 90 ALA A N 1
ATOM 710 C CA . ALA A 1 90 ? -17.511 7.963 5.186 1.00 83.38 90 ALA A CA 1
ATOM 711 C C . ALA A 1 90 ? -18.112 6.701 4.534 1.00 83.38 90 ALA A C 1
ATOM 713 O O . ALA A 1 90 ? -17.394 5.908 3.916 1.00 83.38 90 ALA A O 1
ATOM 714 N N . TYR A 1 91 ? -19.438 6.533 4.611 1.00 85.56 91 TYR A N 1
ATOM 715 C CA . TYR A 1 91 ? -20.135 5.423 3.958 1.00 85.56 91 TYR A CA 1
ATOM 716 C C . TYR A 1 91 ? -20.080 5.520 2.429 1.00 85.56 91 TYR A C 1
ATOM 718 O O . TYR A 1 91 ? -19.805 4.517 1.767 1.00 85.56 91 TYR A O 1
ATOM 726 N N . GLN A 1 92 ? -20.287 6.715 1.865 1.00 82.75 92 GLN A N 1
ATOM 727 C CA . GLN A 1 92 ? -20.183 6.952 0.420 1.00 82.75 92 GLN A CA 1
ATOM 728 C C . GLN A 1 92 ? -18.766 6.688 -0.106 1.00 82.75 92 GLN A C 1
ATOM 730 O O . GLN A 1 92 ? -18.610 6.105 -1.177 1.00 82.75 92 GLN A O 1
ATOM 735 N N . ALA A 1 93 ? -17.739 7.038 0.671 1.00 79.81 93 ALA A N 1
ATOM 736 C CA . ALA A 1 93 ? -16.344 6.743 0.348 1.00 79.81 93 ALA A CA 1
ATOM 737 C C . ALA A 1 93 ? -15.964 5.255 0.523 1.00 79.81 93 ALA A C 1
ATOM 739 O O . ALA A 1 93 ? -14.884 4.836 0.104 1.00 79.81 93 ALA A O 1
ATOM 740 N N . GLY A 1 94 ? -16.825 4.438 1.144 1.00 80.12 94 GLY A N 1
ATOM 741 C CA . GLY A 1 94 ? -16.539 3.031 1.432 1.00 80.12 94 GLY A CA 1
ATOM 742 C C . GLY A 1 94 ? -15.370 2.832 2.406 1.00 80.12 94 GLY A C 1
ATOM 743 O O . GLY A 1 94 ? -14.676 1.806 2.334 1.00 80.12 94 GLY A O 1
ATOM 744 N N . ASP A 1 95 ? -15.129 3.809 3.283 1.00 81.00 95 ASP A N 1
ATOM 745 C CA . ASP A 1 95 ? -14.044 3.801 4.264 1.00 81.00 95 ASP A CA 1
ATOM 746 C C . ASP A 1 95 ? -14.518 3.153 5.576 1.00 81.00 95 ASP A C 1
ATOM 748 O O . ASP A 1 95 ? -15.144 3.788 6.424 1.00 81.00 95 ASP A O 1
ATOM 752 N N . LEU A 1 96 ? -14.261 1.846 5.705 1.00 82.94 96 LEU A N 1
ATOM 753 C CA . LEU A 1 96 ? -14.674 1.053 6.865 1.00 82.94 96 LEU A CA 1
ATOM 754 C C . LEU A 1 96 ? -13.983 1.506 8.153 1.00 82.94 96 LEU A C 1
ATOM 756 O O . LEU A 1 96 ? -14.643 1.622 9.178 1.00 82.94 96 LEU A O 1
ATOM 760 N N . GLU A 1 97 ? -12.682 1.779 8.092 1.00 78.25 97 GLU A N 1
ATOM 761 C CA . GLU A 1 97 ? -11.883 2.140 9.268 1.00 78.25 97 GLU A CA 1
ATOM 762 C C . GLU A 1 97 ? -12.352 3.466 9.858 1.00 78.25 97 GLU A C 1
ATOM 764 O O . GLU A 1 97 ? -12.492 3.605 11.072 1.00 78.25 97 GLU A O 1
ATOM 769 N N . LEU A 1 98 ? -12.646 4.435 8.987 1.00 79.75 98 LEU A N 1
ATOM 770 C CA . LEU A 1 98 ? -13.170 5.724 9.412 1.00 79.75 98 LEU A CA 1
ATOM 771 C C . LEU A 1 98 ? -14.540 5.564 10.083 1.00 79.75 98 LEU A C 1
ATOM 773 O O . LEU A 1 98 ? -14.763 6.110 11.161 1.00 79.75 98 LEU A O 1
ATOM 777 N N . LEU A 1 99 ? -15.431 4.775 9.484 1.00 83.00 99 LEU A N 1
ATOM 778 C CA . LEU A 1 99 ? -16.771 4.534 10.012 1.00 83.00 99 LEU A CA 1
ATOM 779 C C . LEU A 1 99 ? -16.741 3.801 11.367 1.00 83.00 99 LEU A C 1
ATOM 781 O O . LEU A 1 99 ? -17.470 4.173 12.282 1.00 83.00 99 LEU A O 1
ATOM 785 N N . GLU A 1 100 ? -15.871 2.800 11.518 1.00 80.44 100 GLU A N 1
ATOM 786 C CA . GLU A 1 100 ? -15.658 2.086 12.785 1.00 80.44 100 GLU A CA 1
ATOM 787 C C . GLU A 1 100 ? -15.046 3.004 13.855 1.00 80.44 100 GLU A C 1
ATOM 789 O O . GLU A 1 100 ? -15.458 2.955 15.012 1.00 80.44 100 GLU A O 1
ATOM 794 N N . SER A 1 101 ? -14.130 3.904 13.479 1.00 79.50 101 SER A N 1
ATOM 795 C CA . SER A 1 101 ? -13.570 4.889 14.413 1.00 79.50 101 SER A CA 1
ATOM 796 C C . SER A 1 101 ? -14.621 5.869 14.946 1.00 79.50 101 SER A C 1
ATOM 798 O O . SER A 1 101 ? -14.586 6.218 16.124 1.00 79.50 101 SER A O 1
ATOM 800 N N . MET A 1 102 ? -15.589 6.263 14.110 1.00 77.19 102 MET A N 1
ATOM 801 C CA . MET A 1 102 ? -16.702 7.124 14.516 1.00 77.19 102 MET A CA 1
ATOM 802 C C . MET A 1 102 ? -17.646 6.405 15.484 1.00 77.19 102 MET A C 1
ATOM 804 O O . MET A 1 102 ? -18.047 7.002 16.478 1.00 77.19 102 MET A O 1
ATOM 808 N N . CYS A 1 103 ? -17.934 5.115 15.256 1.00 75.12 103 CYS A N 1
ATOM 809 C CA . CYS A 1 103 ? -18.678 4.304 16.226 1.00 75.12 103 CYS A CA 1
ATOM 810 C C . CYS A 1 103 ? -17.997 4.320 17.603 1.00 75.12 103 CYS A C 1
ATOM 812 O O . CYS A 1 103 ? -18.652 4.564 18.608 1.00 75.12 103 CYS A O 1
ATOM 814 N N . LEU A 1 104 ? -16.674 4.131 17.640 1.00 69.31 104 LEU A N 1
ATOM 815 C CA . LEU A 1 104 ? -15.911 4.085 18.891 1.00 69.31 104 LEU A CA 1
ATOM 816 C C . LEU A 1 104 ? -15.841 5.434 19.625 1.00 69.31 104 LEU A C 1
ATOM 818 O O . LEU A 1 104 ? -15.715 5.438 20.850 1.00 69.31 104 LEU A O 1
ATOM 822 N N . GLN A 1 105 ? -15.870 6.555 18.895 1.00 68.25 105 GLN A N 1
ATOM 823 C CA . GLN A 1 105 ? -15.821 7.909 19.461 1.00 68.25 105 GLN A CA 1
ATOM 824 C C . GLN A 1 105 ? -17.153 8.328 20.079 1.00 68.25 105 GLN A C 1
ATOM 826 O O . GLN A 1 105 ? -17.150 8.887 21.174 1.00 68.25 105 GLN A O 1
ATOM 831 N N . ASP A 1 106 ? -18.275 8.026 19.426 1.00 63.38 106 ASP A N 1
ATOM 832 C CA . ASP A 1 106 ? -19.596 8.299 20.002 1.00 63.38 106 ASP A CA 1
ATOM 833 C C . ASP A 1 106 ? -19.879 7.389 21.205 1.00 63.38 106 ASP A C 1
ATOM 835 O O . ASP A 1 106 ? -20.495 7.829 22.172 1.00 63.38 106 ASP A O 1
ATOM 839 N N . ASP A 1 107 ? -19.329 6.170 21.219 1.00 57.19 107 ASP A N 1
ATOM 840 C CA . ASP A 1 107 ? -19.363 5.302 22.399 1.00 57.19 107 ASP A CA 1
ATOM 841 C C . ASP A 1 107 ? -18.542 5.868 23.581 1.00 57.19 107 ASP A C 1
ATOM 843 O O . ASP A 1 107 ? -18.697 5.387 24.691 1.00 57.19 107 ASP A O 1
ATOM 847 N N . SER A 1 108 ? -17.666 6.872 23.402 1.00 50.69 108 SER A N 1
ATOM 848 C CA . SER A 1 108 ? -16.953 7.521 24.523 1.00 50.69 108 SER A CA 1
ATOM 849 C C . SER A 1 108 ? -17.848 8.460 25.336 1.00 50.69 108 SER A C 1
ATOM 851 O O . SER A 1 108 ? -17.498 8.785 26.473 1.00 50.69 108 SER A O 1
ATOM 853 N N . ALA A 1 109 ? -18.994 8.879 24.793 1.00 48.72 109 ALA A N 1
ATOM 854 C CA . ALA A 1 109 ? -20.096 9.429 25.577 1.00 48.72 109 ALA A CA 1
ATOM 855 C C . ALA A 1 109 ? -20.864 8.255 26.207 1.00 48.72 109 ALA A C 1
ATOM 857 O O . ALA A 1 109 ? -22.031 8.006 25.916 1.00 48.72 109 ALA A O 1
ATOM 858 N N . MET A 1 110 ? -20.147 7.465 27.001 1.00 51.56 110 MET A N 1
ATOM 859 C CA . MET A 1 110 ? -20.658 6.265 27.634 1.00 51.56 110 MET A CA 1
ATOM 860 C C . MET A 1 110 ? -21.847 6.609 28.521 1.00 51.56 110 MET A C 1
ATOM 862 O O . MET A 1 110 ? -21.725 7.329 29.511 1.00 51.56 110 MET A O 1
ATOM 866 N N . VAL A 1 111 ? -22.981 6.024 28.158 1.00 52.03 111 VAL A N 1
ATOM 867 C CA . VAL A 1 111 ? -24.129 5.796 29.025 1.00 52.03 111 VAL A CA 1
ATOM 868 C C . VAL A 1 111 ? -23.632 5.081 30.284 1.00 52.03 111 VAL A C 1
ATOM 870 O O . VAL A 1 111 ? -22.983 4.036 30.205 1.00 52.03 111 VAL A O 1
ATOM 873 N N . GLU A 1 112 ? -23.927 5.657 31.445 1.00 49.31 112 GLU A N 1
ATOM 874 C CA . GLU A 1 112 ? -23.748 5.048 32.763 1.00 49.31 112 GLU A CA 1
ATOM 875 C C . GLU A 1 112 ? -24.538 3.725 32.816 1.00 49.31 112 GLU A C 1
ATOM 877 O O . GLU A 1 112 ? -25.720 3.706 33.146 1.00 49.31 112 GLU A O 1
ATOM 882 N N . GLY A 1 113 ? -23.938 2.605 32.399 1.00 54.59 113 GLY A N 1
ATOM 883 C CA . GLY A 1 113 ? -24.659 1.327 32.374 1.00 54.59 113 GLY A CA 1
ATOM 884 C C . GLY A 1 113 ? -24.062 0.184 31.562 1.00 54.59 113 GLY A C 1
ATOM 885 O O . GLY A 1 113 ? -24.653 -0.896 31.540 1.00 54.59 113 GLY A O 1
ATOM 886 N N . GLU A 1 114 ? -22.922 0.350 30.894 1.00 63.12 114 GLU A N 1
ATOM 887 C CA . GLU A 1 114 ? -22.328 -0.793 30.203 1.00 63.12 114 GLU A CA 1
ATOM 888 C C . GLU A 1 114 ? -21.690 -1.791 31.175 1.00 63.12 114 GLU A C 1
ATOM 890 O O . GLU A 1 114 ? -20.925 -1.452 32.079 1.00 63.12 114 GLU A O 1
ATOM 895 N N . THR A 1 115 ? -22.023 -3.064 30.975 1.00 77.50 115 THR A N 1
ATOM 896 C CA . THR A 1 115 ? -21.531 -4.179 31.779 1.00 77.50 115 THR A CA 1
ATOM 897 C C . THR A 1 115 ? -20.030 -4.377 31.568 1.00 77.50 115 THR A C 1
ATOM 899 O O . THR A 1 115 ? -19.550 -4.328 30.437 1.00 77.50 115 THR A O 1
ATOM 902 N N . LEU A 1 116 ? -19.293 -4.700 32.637 1.00 81.88 116 LEU A N 1
ATOM 903 C CA . LEU A 1 116 ? -17.842 -4.970 32.616 1.00 81.88 116 LEU A CA 1
ATOM 904 C C . LEU A 1 116 ? -17.396 -5.925 31.490 1.00 81.88 116 LEU A C 1
ATOM 906 O O . LEU A 1 116 ? -16.293 -5.792 30.963 1.00 81.88 116 LEU A O 1
ATOM 910 N N . SER A 1 117 ? -18.259 -6.864 31.095 1.00 79.56 117 SER A N 1
ATOM 911 C CA . SER A 1 117 ? -18.034 -7.790 29.980 1.00 79.56 117 SER A CA 1
ATOM 912 C C . SER A 1 117 ? -17.804 -7.091 28.637 1.00 79.56 117 SER A C 1
ATOM 914 O O . SER A 1 117 ? -16.960 -7.530 27.860 1.00 79.56 117 SER A O 1
ATOM 916 N N . TRP A 1 118 ? -18.511 -5.995 28.366 1.00 76.44 118 TRP A N 1
ATOM 917 C CA . TRP A 1 118 ? -18.426 -5.271 27.099 1.00 76.44 118 TRP A CA 1
ATOM 918 C C . TRP A 1 118 ? -17.138 -4.446 27.006 1.00 76.44 118 TRP A C 1
ATOM 920 O O . TRP A 1 118 ? -16.457 -4.442 25.979 1.00 76.44 118 TRP A O 1
ATOM 930 N N . LEU A 1 119 ? -16.732 -3.830 28.122 1.00 81.31 119 LEU A N 1
ATOM 931 C CA . LEU A 1 119 ? -15.427 -3.177 28.238 1.00 81.31 119 LEU A CA 1
ATOM 932 C C . LEU A 1 119 ? -14.285 -4.186 28.049 1.00 81.31 119 LEU A C 1
ATOM 934 O O . LEU A 1 119 ? -13.333 -3.905 27.320 1.00 81.31 119 LEU A O 1
ATOM 938 N N . ALA A 1 120 ? -14.399 -5.380 28.639 1.00 84.94 120 ALA A N 1
ATOM 939 C CA . ALA A 1 120 ? -13.410 -6.442 28.472 1.00 84.94 120 ALA A CA 1
ATOM 940 C C . ALA A 1 120 ? -13.305 -6.922 27.011 1.00 84.94 120 ALA A C 1
ATOM 942 O O . ALA A 1 120 ? -12.200 -7.113 26.498 1.00 84.94 120 ALA A O 1
ATOM 943 N N . GLU A 1 121 ? -14.436 -7.063 26.310 1.00 84.44 121 GLU A N 1
ATOM 944 C CA . GLU A 1 121 ? -14.459 -7.414 24.885 1.00 84.44 121 GLU A CA 1
ATOM 945 C C . GLU A 1 121 ? -13.747 -6.353 24.032 1.00 84.44 121 GLU A C 1
ATOM 947 O O . GLU A 1 121 ? -12.924 -6.694 23.178 1.00 84.44 121 GLU A O 1
ATOM 952 N N . ARG A 1 122 ? -13.980 -5.063 24.306 1.00 78.69 122 ARG A N 1
ATOM 953 C CA . ARG A 1 122 ? -13.305 -3.961 23.602 1.00 78.69 122 ARG A CA 1
ATOM 954 C C . ARG A 1 122 ? -11.808 -3.923 23.842 1.00 78.69 122 ARG A C 1
ATOM 956 O O . ARG A 1 122 ? -11.058 -3.735 22.884 1.00 78.69 122 ARG A O 1
ATOM 963 N N . VAL A 1 123 ? -11.368 -4.113 25.085 1.00 89.88 123 VAL A N 1
ATOM 964 C CA . VAL A 1 123 ? -9.936 -4.193 25.405 1.00 89.88 123 VAL A CA 1
ATOM 965 C C . VAL A 1 123 ? -9.304 -5.355 24.640 1.00 89.88 123 VAL A C 1
ATOM 967 O O . VAL A 1 123 ? -8.315 -5.150 23.940 1.00 89.88 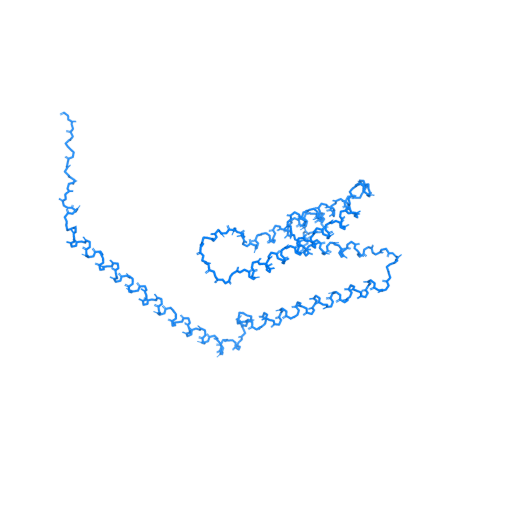123 VAL A O 1
ATOM 970 N N . SER A 1 124 ? -9.939 -6.532 24.641 1.00 89.88 124 SER A N 1
ATOM 971 C CA . SER A 1 124 ? -9.457 -7.688 23.873 1.00 89.88 124 SER A CA 1
ATOM 972 C C . SER A 1 124 ? -9.391 -7.411 22.365 1.00 89.88 124 SER A C 1
ATOM 974 O O . SER A 1 124 ? -8.442 -7.816 21.690 1.00 89.88 124 SER A O 1
ATOM 976 N N . GLN A 1 125 ? -10.381 -6.708 21.810 1.00 85.50 125 GLN A N 1
ATOM 977 C CA . GLN A 1 125 ? -10.389 -6.304 20.403 1.00 85.50 125 GLN A CA 1
ATOM 978 C C . GLN A 1 125 ? -9.217 -5.355 20.096 1.00 85.50 125 GLN A C 1
ATOM 980 O O . GLN A 1 125 ? -8.500 -5.557 19.114 1.00 85.50 125 GLN A O 1
ATOM 985 N N . ALA A 1 126 ? -8.992 -4.352 20.948 1.00 83.75 126 ALA A N 1
ATOM 986 C CA . ALA A 1 126 ? -7.907 -3.389 20.798 1.00 83.75 126 ALA A CA 1
ATOM 987 C C . ALA A 1 126 ? -6.531 -4.070 20.881 1.00 83.75 126 ALA A C 1
ATOM 989 O O . ALA A 1 126 ? -5.694 -3.866 20.002 1.00 83.75 126 ALA A O 1
ATOM 990 N N . GLU A 1 127 ? -6.323 -4.956 21.855 1.00 94.25 127 GLU A N 1
ATOM 991 C CA . GLU A 1 127 ? -5.094 -5.746 21.994 1.00 94.25 127 GLU A CA 1
ATOM 992 C C . GLU A 1 127 ? -4.811 -6.593 20.748 1.00 94.25 127 GLU A C 1
ATOM 994 O O . GLU A 1 127 ? -3.690 -6.590 20.237 1.00 94.25 127 GLU A O 1
ATOM 999 N N . LYS A 1 128 ? -5.834 -7.257 20.192 1.00 93.25 128 LYS A N 1
ATOM 1000 C CA . LYS A 1 128 ? -5.705 -8.028 18.943 1.00 93.25 128 LYS A CA 1
ATOM 1001 C C . LYS A 1 128 ? -5.306 -7.145 17.765 1.00 93.25 128 LYS A C 1
ATOM 1003 O O . LYS A 1 128 ? -4.450 -7.536 16.971 1.00 93.25 128 LYS A O 1
ATOM 1008 N N . THR A 1 129 ? -5.905 -5.959 17.637 1.00 89.38 129 THR A N 1
ATOM 1009 C CA . THR A 1 129 ? -5.540 -5.023 16.561 1.00 89.38 129 THR A CA 1
ATOM 1010 C C . THR A 1 129 ? -4.110 -4.512 16.712 1.00 89.38 129 THR A C 1
ATOM 1012 O O . THR A 1 129 ? -3.363 -4.521 15.736 1.00 89.38 129 THR A O 1
ATOM 1015 N N . LEU A 1 130 ? -3.682 -4.162 17.928 1.00 94.81 130 LEU A N 1
ATOM 1016 C CA . LEU A 1 130 ? -2.303 -3.770 18.220 1.00 94.81 130 LEU A CA 1
ATOM 1017 C C . LEU A 1 130 ? -1.313 -4.892 17.907 1.00 94.81 130 LEU A C 1
ATOM 101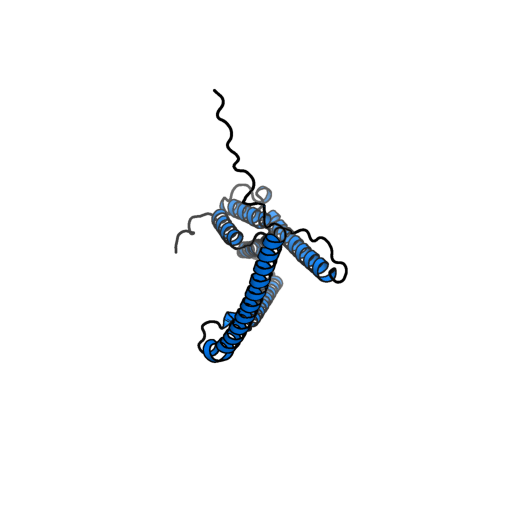9 O O . LEU A 1 130 ? -0.316 -4.652 17.230 1.00 94.81 130 LEU A O 1
ATOM 1023 N N . ALA A 1 131 ? -1.603 -6.122 18.337 1.00 93.81 131 ALA A N 1
ATOM 1024 C CA . ALA A 1 131 ? -0.767 -7.282 18.047 1.00 93.81 131 ALA A CA 1
ATOM 1025 C C . ALA A 1 131 ? -0.614 -7.504 16.535 1.00 93.81 131 ALA A C 1
ATOM 1027 O O . ALA A 1 131 ? 0.499 -7.712 16.048 1.00 93.81 131 ALA A O 1
ATOM 1028 N N . ARG A 1 132 ? -1.712 -7.383 15.779 1.00 94.00 132 ARG A N 1
ATOM 1029 C CA . ARG A 1 132 ? -1.691 -7.474 14.316 1.00 94.00 132 ARG A CA 1
ATOM 1030 C C . ARG A 1 132 ? -0.830 -6.375 13.689 1.00 94.00 132 ARG A C 1
ATOM 1032 O O . ARG A 1 132 ? 0.019 -6.680 12.859 1.00 94.00 132 ARG A O 1
ATOM 1039 N N . LEU A 1 133 ? -1.003 -5.120 14.100 1.00 92.50 133 LEU A N 1
ATOM 1040 C CA . LEU A 1 133 ? -0.222 -3.997 13.570 1.00 92.50 133 LEU A CA 1
ATOM 1041 C C . LEU A 1 133 ? 1.272 -4.127 13.897 1.00 92.50 133 LEU A C 1
ATOM 1043 O O . LEU A 1 133 ? 2.119 -3.850 13.049 1.00 92.50 133 LEU A O 1
ATOM 1047 N N . LEU A 1 134 ? 1.618 -4.595 15.098 1.00 94.56 134 LEU A N 1
ATOM 1048 C CA . LEU A 1 134 ? 3.005 -4.880 15.474 1.00 94.56 134 LEU A CA 1
ATOM 1049 C C . LEU A 1 134 ? 3.599 -6.024 14.645 1.00 94.56 134 LEU A C 1
ATOM 1051 O O . LEU A 1 134 ? 4.765 -5.958 14.253 1.00 94.56 134 LEU A O 1
ATOM 1055 N N . GLN A 1 135 ? 2.807 -7.052 14.336 1.00 91.94 135 GLN A N 1
ATOM 1056 C CA . GLN A 1 135 ? 3.224 -8.137 13.452 1.00 91.94 135 GLN A CA 1
ATOM 1057 C C . GLN A 1 135 ? 3.452 -7.639 12.019 1.00 91.94 135 GLN A C 1
ATOM 1059 O O . GLN A 1 135 ? 4.466 -7.976 11.405 1.00 91.94 135 GLN A O 1
ATOM 1064 N N . GLU A 1 136 ? 2.553 -6.803 11.499 1.00 89.12 136 GLU A N 1
ATOM 1065 C CA . GLU A 1 136 ? 2.699 -6.159 10.192 1.00 89.12 136 GLU A CA 1
ATOM 1066 C C . GLU A 1 136 ? 3.960 -5.279 10.152 1.00 89.12 136 GLU A C 1
ATOM 1068 O O . GLU A 1 136 ? 4.774 -5.422 9.242 1.00 89.12 136 GLU A O 1
ATOM 1073 N N . LEU A 1 137 ? 4.216 -4.471 11.187 1.00 86.88 137 LEU A N 1
ATOM 1074 C CA . LEU A 1 137 ? 5.469 -3.717 11.343 1.00 86.88 137 LEU A CA 1
ATOM 1075 C C . LEU A 1 137 ? 6.705 -4.621 11.385 1.00 86.88 137 LEU A C 1
ATOM 1077 O O . LEU A 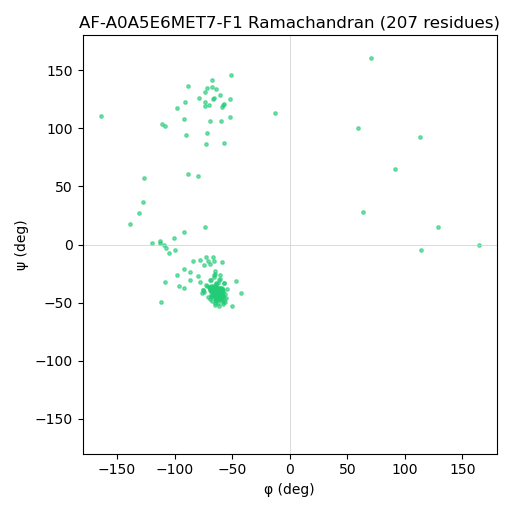1 137 ? 7.732 -4.296 10.789 1.00 86.88 137 LEU A O 1
ATOM 1081 N N . GLY A 1 138 ? 6.618 -5.769 12.056 1.00 84.94 138 GLY A N 1
ATOM 1082 C CA . GLY A 1 138 ? 7.670 -6.780 12.055 1.00 84.94 138 GLY A CA 1
ATOM 1083 C C . GLY A 1 138 ? 7.957 -7.328 10.655 1.00 84.94 138 GLY A C 1
ATOM 1084 O O . GLY A 1 138 ? 9.118 -7.553 10.316 1.00 84.94 138 GLY A O 1
ATOM 1085 N N . ASN A 1 139 ? 6.926 -7.496 9.825 1.00 82.44 139 ASN A N 1
ATOM 1086 C CA . ASN A 1 139 ? 7.070 -7.915 8.432 1.00 82.44 139 ASN A CA 1
ATOM 1087 C C . ASN A 1 139 ? 7.684 -6.807 7.570 1.00 82.44 139 ASN A C 1
ATOM 1089 O O . ASN A 1 139 ? 8.643 -7.075 6.850 1.00 82.44 139 ASN A O 1
ATOM 1093 N N . TYR A 1 140 ? 7.227 -5.559 7.707 1.00 81.19 140 TYR A N 1
ATOM 1094 C CA . TYR A 1 140 ? 7.831 -4.418 7.010 1.00 81.19 140 TYR A CA 1
ATOM 1095 C C . TYR A 1 140 ? 9.287 -4.196 7.419 1.00 81.19 140 TYR A C 1
ATOM 1097 O O . TYR A 1 140 ? 10.117 -3.850 6.589 1.00 81.19 140 TYR A O 1
ATOM 1105 N N . ARG A 1 141 ? 9.650 -4.484 8.673 1.00 73.44 141 ARG A N 1
ATOM 1106 C CA . ARG A 1 141 ? 11.041 -4.401 9.138 1.00 73.44 141 ARG A CA 1
ATOM 1107 C C . ARG A 1 141 ? 11.974 -5.408 8.457 1.00 73.44 141 ARG A C 1
ATOM 1109 O O . ARG A 1 141 ? 13.184 -5.181 8.445 1.00 73.44 141 ARG A O 1
ATOM 1116 N N . LYS A 1 142 ? 11.432 -6.505 7.918 1.00 73.44 142 LYS A N 1
ATOM 1117 C CA . LYS A 1 142 ? 12.176 -7.494 7.120 1.00 73.44 142 LYS A CA 1
ATOM 1118 C C . LYS A 1 142 ? 12.308 -7.086 5.654 1.00 73.44 142 LYS A C 1
ATOM 1120 O O . LYS A 1 142 ? 13.118 -7.683 4.950 1.00 73.44 142 LYS A O 1
ATOM 1125 N N . ASP A 1 143 ? 11.535 -6.102 5.199 1.00 76.69 143 ASP A N 1
ATOM 1126 C CA . ASP A 1 143 ? 11.680 -5.559 3.857 1.00 76.69 143 ASP A CA 1
ATOM 1127 C C . ASP A 1 143 ? 13.058 -4.899 3.717 1.00 76.69 143 ASP A C 1
ATOM 1129 O O . ASP A 1 143 ? 13.512 -4.130 4.572 1.00 76.69 143 ASP A O 1
ATOM 1133 N N . LEU A 1 144 ? 13.723 -5.203 2.607 1.00 63.62 144 LEU A N 1
ATOM 1134 C CA . LEU A 1 144 ? 15.010 -4.640 2.222 1.00 63.62 144 LEU A CA 1
ATOM 1135 C C . LEU A 1 144 ? 14.940 -3.106 2.147 1.00 63.62 144 LEU A C 1
ATOM 1137 O O . LEU A 1 144 ? 15.896 -2.423 2.516 1.00 63.62 144 LEU A O 1
ATOM 1141 N N . ALA A 1 145 ? 13.782 -2.562 1.760 1.00 70.12 145 ALA A N 1
ATOM 1142 C CA . ALA A 1 145 ? 13.552 -1.124 1.695 1.00 70.12 145 ALA A CA 1
ATOM 1143 C C . ALA A 1 145 ? 13.577 -0.435 3.075 1.00 70.12 145 ALA A C 1
ATOM 1145 O O . ALA A 1 145 ? 13.965 0.729 3.172 1.00 70.12 145 ALA A O 1
ATOM 1146 N N . TRP A 1 146 ? 13.240 -1.144 4.161 1.00 68.19 146 TRP A N 1
ATOM 1147 C CA . TRP A 1 146 ? 13.174 -0.580 5.519 1.00 68.19 146 TRP A CA 1
ATOM 1148 C C . TRP A 1 146 ? 14.556 -0.255 6.113 1.00 68.19 146 TRP A C 1
ATOM 1150 O O . TRP A 1 146 ? 14.667 0.417 7.145 1.00 68.19 146 TRP A O 1
ATOM 1160 N N . GLY A 1 147 ? 15.630 -0.767 5.501 1.00 64.44 147 GLY A N 1
ATOM 1161 C CA . GLY A 1 147 ? 17.026 -0.563 5.898 1.00 64.44 147 GLY A CA 1
ATOM 1162 C C . GLY A 1 147 ? 17.822 0.401 5.018 1.00 64.44 147 GLY A C 1
ATOM 1163 O O . GLY A 1 147 ? 18.951 0.731 5.392 1.00 64.44 147 GLY A O 1
ATOM 1164 N N . CYS A 1 148 ? 17.257 0.861 3.899 1.00 57.03 148 CYS A N 1
ATOM 1165 C CA . CYS A 1 148 ? 17.894 1.822 3.002 1.00 57.03 148 CYS A CA 1
ATOM 1166 C C . CYS A 1 148 ? 18.202 3.119 3.770 1.00 57.03 148 CYS A C 1
ATOM 1168 O O . CYS A 1 148 ? 17.295 3.864 4.127 1.00 57.03 148 CYS A O 1
ATOM 1170 N N . GLY A 1 149 ? 19.481 3.359 4.077 1.00 60.12 149 GLY A N 1
ATOM 1171 C CA . GLY A 1 149 ? 19.947 4.529 4.837 1.00 60.12 149 GLY A CA 1
ATOM 1172 C C . GLY A 1 149 ? 20.546 4.227 6.216 1.00 60.12 149 GLY A C 1
ATOM 1173 O O . GLY A 1 149 ? 21.081 5.130 6.852 1.00 60.12 149 GLY A O 1
ATOM 1174 N N . ARG A 1 150 ? 20.523 2.971 6.693 1.00 66.00 150 ARG A N 1
ATOM 1175 C CA . ARG A 1 150 ? 21.328 2.559 7.861 1.00 66.00 150 ARG A CA 1
ATOM 1176 C C . ARG A 1 150 ? 22.716 2.095 7.412 1.00 66.00 150 ARG A C 1
ATOM 1178 O O . ARG A 1 150 ? 22.820 1.286 6.497 1.00 66.00 150 ARG A O 1
ATOM 1185 N N . GLY A 1 151 ? 23.778 2.506 8.110 1.00 62.72 151 GLY A N 1
ATOM 1186 C CA . GLY A 1 151 ? 25.172 2.211 7.722 1.00 62.72 151 GLY A CA 1
ATOM 1187 C C . GLY A 1 151 ? 25.548 0.719 7.608 1.00 62.72 151 GLY A C 1
ATOM 1188 O O . GLY A 1 151 ? 26.567 0.384 7.013 1.00 62.72 151 GLY A O 1
ATOM 1189 N N . ALA A 1 152 ? 24.731 -0.202 8.134 1.00 66.62 152 ALA A N 1
ATOM 1190 C CA . ALA A 1 152 ? 24.899 -1.645 7.923 1.00 66.62 152 ALA A CA 1
ATOM 1191 C C . ALA A 1 152 ? 24.400 -2.125 6.541 1.00 66.62 152 ALA A C 1
ATOM 1193 O O . ALA A 1 152 ? 24.972 -3.060 5.974 1.00 66.62 152 ALA A O 1
ATOM 1194 N N . TRP A 1 153 ? 23.362 -1.487 5.984 1.00 71.38 153 TRP A N 1
ATOM 1195 C CA . TRP A 1 153 ? 22.826 -1.785 4.649 1.00 71.38 153 TRP A CA 1
ATOM 1196 C C . TRP A 1 153 ? 23.865 -1.493 3.571 1.00 71.38 153 TRP A C 1
ATOM 1198 O O . TRP A 1 153 ? 24.146 -2.347 2.731 1.00 71.38 153 TRP A O 1
ATOM 1208 N N . GLU A 1 154 ? 24.486 -0.319 3.668 1.00 71.00 154 GLU A N 1
ATOM 1209 C CA . GLU A 1 154 ? 25.504 0.175 2.739 1.00 71.00 154 GLU A CA 1
ATOM 1210 C C . GLU A 1 154 ? 26.743 -0.732 2.687 1.00 71.00 154 GLU A C 1
ATOM 1212 O O . GLU A 1 154 ? 27.356 -0.882 1.637 1.00 71.00 154 GLU A O 1
ATOM 1217 N N . LYS A 1 155 ? 27.060 -1.425 3.789 1.00 74.44 155 LYS A N 1
ATOM 1218 C CA . LYS A 1 155 ? 28.202 -2.350 3.863 1.00 74.44 155 LYS A CA 1
ATOM 1219 C C . LYS A 1 155 ? 27.897 -3.774 3.395 1.00 74.44 155 LYS A C 1
ATOM 1221 O O . LYS A 1 155 ? 28.801 -4.458 2.930 1.00 74.44 155 LYS A O 1
ATOM 1226 N N . THR A 1 156 ? 26.663 -4.259 3.547 1.00 79.00 156 THR A N 1
ATOM 1227 C CA . THR A 1 156 ? 26.352 -5.695 3.366 1.00 79.00 156 THR A CA 1
ATOM 1228 C C . THR A 1 156 ? 25.484 -5.985 2.150 1.00 79.00 156 THR A C 1
ATOM 1230 O O . THR A 1 156 ? 25.793 -6.876 1.359 1.00 79.00 156 THR A O 1
ATOM 1233 N N . THR A 1 157 ? 24.384 -5.251 2.003 1.00 79.88 157 THR A N 1
ATOM 1234 C CA . THR A 1 157 ? 23.325 -5.587 1.045 1.00 79.88 157 THR A CA 1
ATOM 1235 C C . THR A 1 157 ? 23.313 -4.621 -0.132 1.00 79.88 157 THR A C 1
ATOM 1237 O O . THR A 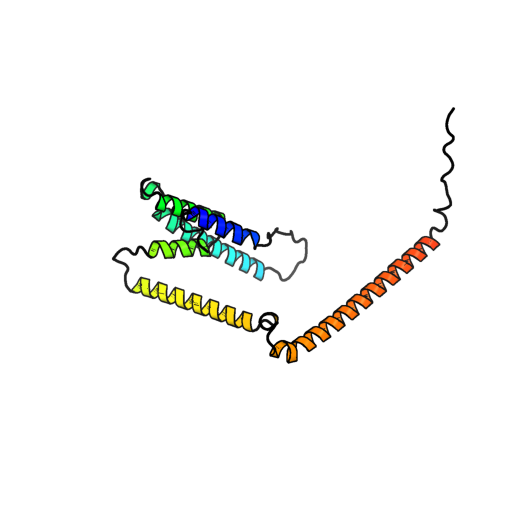1 157 ? 23.093 -5.052 -1.261 1.00 79.88 157 THR A O 1
ATOM 1240 N N . GLY A 1 158 ? 23.681 -3.357 0.097 1.00 81.81 158 GLY A N 1
ATOM 1241 C CA . GLY A 1 158 ? 23.877 -2.345 -0.941 1.00 81.81 158 GLY A CA 1
ATOM 1242 C C . GLY A 1 158 ? 24.775 -2.821 -2.089 1.00 81.81 158 GLY A C 1
ATOM 1243 O O . GLY A 1 158 ? 24.307 -2.827 -3.225 1.00 81.81 158 GLY A O 1
ATOM 1244 N N . PRO A 1 159 ? 25.994 -3.336 -1.829 1.00 86.75 159 PRO A N 1
ATOM 1245 C CA . PRO A 1 159 ? 26.892 -3.791 -2.892 1.00 86.75 159 PRO A CA 1
ATOM 1246 C C . PRO A 1 159 ? 26.343 -4.987 -3.683 1.00 86.75 159 PRO A C 1
ATOM 1248 O O . PRO A 1 159 ? 26.562 -5.089 -4.887 1.00 86.75 159 PRO A O 1
ATOM 1251 N N . LYS A 1 160 ? 25.590 -5.887 -3.030 1.00 87.50 160 LYS A N 1
ATOM 1252 C CA . LYS A 1 160 ? 24.952 -7.040 -3.693 1.00 87.50 160 LYS A CA 1
ATOM 1253 C C . LYS A 1 160 ? 23.842 -6.589 -4.638 1.00 87.50 160 LYS A C 1
ATOM 1255 O O . LYS A 1 160 ? 23.776 -7.053 -5.774 1.00 87.50 160 LYS A O 1
ATOM 1260 N N . VAL A 1 161 ? 22.995 -5.668 -4.176 1.00 86.94 161 VAL A N 1
ATOM 1261 C CA . VAL A 1 161 ? 21.925 -5.074 -4.987 1.00 86.94 161 VAL A CA 1
ATOM 1262 C C . VAL A 1 161 ? 22.520 -4.264 -6.134 1.00 86.94 161 VAL A C 1
ATOM 1264 O O . VAL A 1 161 ? 22.065 -4.389 -7.266 1.00 86.94 161 VAL A O 1
ATOM 1267 N N . GLU A 1 162 ? 23.574 -3.492 -5.882 1.00 89.06 162 GLU A N 1
ATOM 1268 C CA . GLU A 1 162 ? 24.257 -2.714 -6.912 1.00 89.06 162 GLU A CA 1
ATOM 1269 C C . GLU A 1 162 ? 24.893 -3.609 -7.982 1.00 89.06 162 GLU A C 1
ATOM 1271 O O . GLU A 1 162 ? 24.716 -3.361 -9.175 1.00 89.06 162 GLU A O 1
ATOM 1276 N N . ALA A 1 163 ? 25.584 -4.680 -7.584 1.00 92.00 163 ALA A N 1
ATOM 1277 C CA . ALA A 1 163 ? 26.140 -5.651 -8.521 1.00 92.00 163 ALA A CA 1
ATOM 1278 C C . ALA A 1 163 ? 25.039 -6.297 -9.375 1.00 92.00 163 ALA A C 1
ATOM 1280 O O . ALA A 1 163 ? 25.159 -6.353 -10.598 1.00 92.00 163 ALA A O 1
ATOM 1281 N N . TRP A 1 164 ? 23.932 -6.711 -8.753 1.00 93.94 164 TRP A N 1
ATOM 1282 C CA . TRP A 1 164 ? 22.779 -7.262 -9.466 1.00 93.94 164 TRP A CA 1
ATOM 1283 C C . TRP A 1 164 ? 22.153 -6.254 -10.444 1.00 93.94 164 TRP A C 1
ATOM 1285 O O . TRP A 1 164 ? 21.887 -6.596 -11.599 1.00 93.94 164 TRP A O 1
ATOM 1295 N N . LEU A 1 165 ? 21.982 -4.994 -10.030 1.00 94.94 165 LEU A N 1
ATOM 1296 C CA . LEU A 1 165 ? 21.481 -3.918 -10.890 1.00 94.94 165 LEU A CA 1
ATOM 1297 C C . LEU A 1 165 ? 22.416 -3.665 -12.073 1.00 94.94 165 LEU A C 1
ATOM 1299 O O . LEU A 1 165 ? 21.952 -3.535 -13.204 1.00 94.94 165 LEU A O 1
ATOM 1303 N N . ARG A 1 166 ? 23.733 -3.632 -11.842 1.00 97.06 166 ARG A N 1
ATOM 1304 C CA . ARG A 1 166 ? 24.735 -3.467 -12.905 1.00 97.06 166 ARG A CA 1
ATOM 1305 C C . ARG A 1 166 ? 24.653 -4.600 -13.928 1.00 97.06 166 ARG A C 1
ATOM 1307 O O . ARG A 1 166 ? 24.691 -4.315 -15.126 1.00 97.06 166 ARG A O 1
ATOM 1314 N N . THR A 1 167 ? 24.474 -5.844 -13.483 1.00 97.19 167 THR A N 1
ATOM 1315 C CA . THR A 1 167 ? 24.273 -7.001 -14.372 1.00 97.19 167 THR A CA 1
ATOM 1316 C C . THR A 1 167 ? 23.001 -6.850 -15.205 1.00 97.19 167 THR A C 1
ATOM 1318 O O . THR A 1 167 ? 23.083 -6.903 -16.432 1.00 97.19 167 THR A O 1
ATOM 1321 N N . ARG A 1 168 ? 21.855 -6.531 -14.584 1.00 96.62 168 ARG A N 1
ATOM 1322 C CA . ARG A 1 168 ? 20.593 -6.287 -15.314 1.00 96.62 168 ARG A CA 1
ATOM 1323 C C . ARG A 1 168 ? 20.699 -5.143 -16.317 1.00 96.62 168 ARG A C 1
ATOM 1325 O O . ARG A 1 168 ? 20.196 -5.245 -17.431 1.00 96.62 168 ARG A O 1
ATOM 1332 N N . ILE A 1 169 ? 21.366 -4.050 -15.951 1.00 97.56 169 ILE A N 1
ATOM 1333 C CA . ILE A 1 169 ? 21.598 -2.922 -16.863 1.00 97.56 169 ILE A CA 1
ATOM 1334 C C . ILE A 1 169 ? 22.471 -3.364 -18.043 1.00 97.56 169 ILE A C 1
ATOM 1336 O O . ILE A 1 169 ? 22.231 -2.942 -19.175 1.00 97.56 169 ILE A O 1
ATOM 1340 N N . ALA A 1 170 ? 23.487 -4.196 -17.810 1.00 97.25 170 ALA A N 1
ATOM 1341 C CA . ALA A 1 170 ? 24.337 -4.715 -18.875 1.00 97.25 170 ALA A CA 1
ATOM 1342 C C . ALA A 1 170 ? 23.563 -5.638 -19.830 1.00 97.25 170 ALA A C 1
ATOM 1344 O O . ALA A 1 170 ? 23.729 -5.521 -21.045 1.00 97.25 170 ALA A O 1
ATOM 1345 N N . GLU A 1 171 ? 22.699 -6.505 -19.304 1.00 97.50 171 GLU A N 1
ATOM 1346 C CA . GLU A 1 171 ? 21.799 -7.363 -20.084 1.00 97.50 171 GLU A CA 1
ATOM 1347 C C . GLU A 1 171 ? 20.836 -6.532 -20.933 1.00 97.50 171 GLU A C 1
ATOM 1349 O O . GLU A 1 171 ? 20.856 -6.642 -22.158 1.00 97.50 171 GLU A O 1
ATOM 1354 N N . ALA A 1 172 ? 20.117 -5.588 -20.323 1.00 97.12 172 ALA A N 1
ATOM 1355 C CA . ALA A 1 172 ? 19.212 -4.689 -21.039 1.00 97.12 172 ALA A CA 1
ATOM 1356 C C . ALA A 1 172 ? 19.941 -3.870 -22.123 1.00 97.12 172 ALA A C 1
ATOM 1358 O O . ALA A 1 172 ? 19.432 -3.660 -23.226 1.00 97.12 172 ALA A O 1
ATOM 1359 N N . LYS A 1 173 ? 21.181 -3.431 -21.860 1.00 98.12 173 LYS A N 1
ATOM 1360 C CA . LYS A 1 173 ? 22.018 -2.757 -22.867 1.00 98.12 173 LYS A CA 1
ATOM 1361 C C . LYS A 1 173 ? 22.393 -3.688 -24.020 1.00 98.12 173 LYS A C 1
ATOM 1363 O O . LYS A 1 173 ? 22.446 -3.224 -25.161 1.00 98.12 173 LYS A O 1
ATOM 1368 N N . LYS A 1 174 ? 22.678 -4.968 -23.758 1.00 97.69 174 LYS A N 1
ATOM 1369 C CA . LYS A 1 174 ? 22.936 -5.965 -24.810 1.00 97.69 174 LYS A CA 1
ATOM 1370 C C . LYS A 1 174 ? 21.684 -6.176 -25.653 1.00 97.69 174 LYS A C 1
ATOM 1372 O O . LYS A 1 174 ? 21.771 -6.053 -26.872 1.00 97.69 174 LYS A O 1
ATOM 1377 N N . GLU A 1 175 ? 20.530 -6.379 -25.030 1.00 97.81 175 GLU A N 1
ATOM 1378 C CA . GLU A 1 175 ? 19.246 -6.518 -25.725 1.00 97.81 175 GLU A CA 1
ATOM 1379 C C . GLU A 1 175 ? 18.961 -5.304 -26.614 1.00 97.81 175 GLU A C 1
ATOM 1381 O O . GLU A 1 175 ? 18.751 -5.450 -27.820 1.00 97.81 175 GLU A O 1
ATOM 1386 N N . ALA A 1 176 ? 19.102 -4.090 -26.079 1.00 97.56 176 ALA A N 1
ATOM 1387 C CA . ALA A 1 176 ? 18.934 -2.863 -26.851 1.00 97.56 176 ALA A CA 1
ATOM 1388 C C . ALA A 1 176 ? 19.889 -2.786 -28.056 1.00 97.56 176 ALA A C 1
ATOM 1390 O O . ALA A 1 176 ? 19.493 -2.347 -29.138 1.00 97.56 176 ALA A O 1
ATOM 1391 N N . ARG A 1 177 ? 21.146 -3.230 -27.910 1.00 98.00 177 ARG A N 1
ATOM 1392 C CA . ARG A 1 177 ? 22.104 -3.303 -29.029 1.00 98.00 177 ARG A CA 1
ATOM 1393 C C . ARG A 1 177 ? 21.671 -4.323 -30.079 1.00 98.00 177 ARG A C 1
ATOM 1395 O O . ARG A 1 177 ? 21.744 -4.014 -31.266 1.00 98.00 177 ARG A O 1
ATOM 1402 N N . THR A 1 178 ? 21.200 -5.501 -29.667 1.00 98.06 178 THR A N 1
ATOM 1403 C CA . THR A 1 178 ? 20.719 -6.529 -30.606 1.00 98.06 178 THR A CA 1
ATOM 1404 C C . THR A 1 178 ? 19.504 -6.045 -31.394 1.00 98.06 178 THR A C 1
ATOM 1406 O O . THR A 1 178 ? 19.469 -6.195 -32.615 1.00 98.06 178 THR A O 1
ATOM 1409 N N . LEU A 1 179 ? 18.554 -5.375 -30.735 1.00 97.75 179 LEU A N 1
ATOM 1410 C CA . LEU A 1 179 ? 17.390 -4.781 -31.387 1.00 97.75 179 LEU A CA 1
ATOM 1411 C C . LEU A 1 179 ? 17.802 -3.671 -32.357 1.00 97.75 179 LEU A C 1
ATOM 1413 O O . LEU A 1 179 ? 17.381 -3.691 -33.510 1.00 97.75 179 LEU A O 1
ATOM 1417 N N . LYS A 1 180 ? 18.701 -2.764 -31.951 1.00 98.06 180 LYS A N 1
ATOM 1418 C CA . LYS A 1 180 ? 19.247 -1.729 -32.848 1.00 98.06 180 LYS A CA 1
ATOM 1419 C C . LYS A 1 180 ? 19.931 -2.327 -34.077 1.00 98.06 180 LYS A C 1
ATOM 1421 O O . LYS A 1 180 ? 19.770 -1.807 -35.177 1.00 98.06 180 LYS A O 1
ATOM 1426 N N . TYR A 1 181 ? 20.683 -3.415 -33.913 1.00 97.94 181 TYR A N 1
ATOM 1427 C CA . TYR A 1 181 ? 21.306 -4.111 -35.039 1.00 97.94 181 TYR A CA 1
ATOM 1428 C C . TYR A 1 181 ? 20.262 -4.709 -35.992 1.00 97.94 181 TYR A C 1
ATOM 1430 O O . TYR A 1 181 ? 20.402 -4.566 -37.206 1.00 97.94 181 TYR A O 1
ATOM 1438 N N . ARG A 1 182 ? 19.204 -5.332 -35.456 1.00 97.88 182 ARG A N 1
ATOM 1439 C CA . ARG A 1 182 ? 18.098 -5.883 -36.254 1.00 97.88 182 ARG A CA 1
ATOM 1440 C C . ARG A 1 182 ? 17.372 -4.799 -37.044 1.00 97.88 182 ARG A C 1
ATOM 1442 O O . ARG A 1 182 ? 17.197 -4.971 -38.243 1.00 97.88 182 ARG A O 1
ATOM 1449 N N . VAL A 1 183 ? 17.048 -3.672 -36.410 1.00 97.62 183 VAL A N 1
ATOM 1450 C CA . VAL A 1 183 ? 16.428 -2.518 -37.084 1.00 97.62 183 VAL A CA 1
ATOM 1451 C C . VAL A 1 183 ? 17.311 -2.028 -38.230 1.00 97.62 183 VAL A C 1
ATOM 1453 O O . VAL A 1 183 ? 16.859 -1.994 -39.366 1.00 97.62 183 VAL A O 1
ATOM 1456 N N . ARG A 1 184 ? 18.605 -1.786 -37.983 1.00 96.75 184 ARG A N 1
ATOM 1457 C CA . ARG A 1 184 ? 19.552 -1.371 -39.037 1.00 96.75 184 ARG A CA 1
ATOM 1458 C C . ARG A 1 184 ? 19.713 -2.389 -40.157 1.00 96.75 184 ARG A C 1
ATOM 1460 O O . ARG A 1 184 ? 20.106 -2.046 -41.270 1.00 96.75 184 ARG A O 1
ATOM 1467 N N . ARG A 1 185 ? 19.568 -3.677 -39.852 1.00 96.12 185 ARG A N 1
ATOM 1468 C CA . ARG A 1 185 ? 19.596 -4.731 -40.866 1.00 96.12 185 ARG A CA 1
ATOM 1469 C C . ARG A 1 185 ? 18.352 -4.640 -41.744 1.00 96.12 185 ARG A C 1
ATOM 1471 O O . ARG A 1 185 ? 18.503 -4.646 -42.958 1.00 96.12 185 ARG A O 1
ATOM 1478 N N . TRP A 1 186 ? 17.179 -4.491 -41.138 1.00 95.62 186 TRP A N 1
ATOM 1479 C CA . TRP A 1 186 ? 15.927 -4.318 -41.865 1.00 95.62 186 TRP A CA 1
ATOM 1480 C C . TRP A 1 186 ? 15.892 -3.027 -42.678 1.00 95.62 186 TRP A C 1
ATOM 1482 O O . TRP A 1 186 ? 15.466 -3.071 -43.820 1.00 95.62 186 TRP A O 1
ATOM 1492 N N . GLU A 1 187 ? 16.408 -1.910 -42.165 1.00 94.25 187 GLU A N 1
ATOM 1493 C CA . GLU A 1 187 ? 16.544 -0.658 -42.929 1.00 94.25 187 GLU A CA 1
ATOM 1494 C C . GLU A 1 187 ? 17.378 -0.866 -44.199 1.00 94.25 187 GLU A C 1
ATOM 1496 O O . GLU A 1 187 ? 16.946 -0.510 -45.289 1.00 94.25 187 GLU A O 1
ATOM 1501 N N . ARG A 1 188 ? 18.525 -1.546 -44.087 1.00 92.50 188 ARG A N 1
ATOM 1502 C CA . ARG A 1 188 ? 19.363 -1.882 -45.249 1.00 92.50 188 ARG A CA 1
ATOM 1503 C C . ARG A 1 188 ? 18.686 -2.858 -46.206 1.00 92.50 188 ARG A C 1
ATOM 1505 O O . ARG A 1 188 ? 18.879 -2.766 -47.412 1.00 92.50 188 ARG A O 1
ATOM 1512 N N . GLU A 1 189 ? 17.934 -3.828 -45.693 1.00 91.31 189 GLU A N 1
ATOM 1513 C CA . GLU A 1 189 ? 17.151 -4.750 -46.523 1.00 91.31 189 GLU A CA 1
ATOM 1514 C C . GLU A 1 189 ? 16.015 -4.008 -47.250 1.00 91.31 189 GLU A C 1
ATOM 1516 O O . GLU A 1 189 ? 15.801 -4.256 -48.433 1.00 91.31 189 GLU A O 1
ATOM 1521 N N . LEU A 1 190 ? 15.358 -3.041 -46.601 1.00 90.75 190 LEU A N 1
ATOM 1522 C CA . LEU A 1 190 ? 14.369 -2.158 -47.225 1.00 90.75 190 LEU A CA 1
ATOM 1523 C C . LEU A 1 190 ? 15.001 -1.281 -48.309 1.00 90.75 190 LEU A C 1
ATOM 1525 O O . LEU A 1 190 ? 14.465 -1.220 -49.409 1.00 90.75 190 LEU A O 1
ATOM 1529 N N . GLU A 1 191 ? 16.149 -0.657 -48.046 1.00 88.50 191 GLU A N 1
ATOM 1530 C CA . GLU A 1 191 ? 16.884 0.127 -49.048 1.00 88.50 191 GLU A CA 1
ATOM 1531 C C . GLU A 1 191 ? 17.303 -0.729 -50.253 1.00 88.50 191 GLU A C 1
ATOM 1533 O O . GLU A 1 191 ? 17.218 -0.277 -51.392 1.00 88.50 191 GLU A O 1
ATOM 1538 N N . ARG A 1 192 ? 17.693 -1.992 -50.027 1.00 85.38 192 ARG A N 1
ATOM 1539 C CA . ARG A 1 192 ? 18.019 -2.949 -51.100 1.00 85.38 192 ARG A CA 1
ATOM 1540 C C . ARG A 1 192 ? 16.806 -3.382 -51.915 1.00 85.38 192 ARG A C 1
ATOM 1542 O O . ARG A 1 192 ? 16.937 -3.571 -53.119 1.00 85.38 192 ARG A O 1
ATOM 1549 N N . MET A 1 193 ? 15.658 -3.592 -51.274 1.00 84.62 193 MET A N 1
ATOM 1550 C CA . MET A 1 193 ? 14.424 -4.009 -51.952 1.00 84.62 193 MET A CA 1
ATOM 1551 C C . MET A 1 193 ? 13.711 -2.837 -52.638 1.00 84.62 193 MET A C 1
ATOM 1553 O O . MET A 1 193 ? 13.025 -3.034 -53.638 1.00 84.62 193 MET A O 1
ATOM 1557 N N . PHE A 1 194 ? 13.902 -1.613 -52.140 1.00 79.88 194 PHE A N 1
ATOM 1558 C CA . PHE A 1 194 ? 13.292 -0.391 -52.662 1.00 79.88 194 PHE A CA 1
ATOM 1559 C C . PHE A 1 194 ? 14.332 0.708 -52.968 1.00 79.88 194 PHE A C 1
ATOM 1561 O O . PHE A 1 194 ? 14.188 1.830 -52.477 1.00 79.88 194 PHE A O 1
ATOM 1568 N N . PRO A 1 195 ? 15.342 0.458 -53.825 1.00 65.69 195 PRO A N 1
ATOM 1569 C CA . PRO A 1 195 ? 16.400 1.434 -54.111 1.00 65.69 195 PRO A CA 1
ATOM 1570 C C . PRO A 1 195 ? 15.896 2.683 -54.860 1.00 65.69 195 PRO A C 1
ATOM 1572 O O . PRO A 1 195 ? 16.618 3.663 -54.978 1.00 65.69 195 PRO A O 1
ATOM 1575 N N . ALA A 1 196 ? 14.652 2.673 -55.358 1.00 58.09 196 ALA A N 1
ATOM 1576 C CA . ALA A 1 196 ? 14.172 3.589 -56.395 1.00 58.09 196 ALA A CA 1
ATOM 1577 C C . ALA A 1 196 ? 12.868 4.343 -56.051 1.00 58.09 196 ALA A C 1
ATOM 1579 O O . ALA A 1 196 ? 12.029 4.554 -56.929 1.00 58.09 196 ALA A O 1
ATOM 1580 N N . LYS A 1 197 ? 12.670 4.748 -54.786 1.00 54.59 197 LYS A N 1
ATOM 1581 C CA . LYS A 1 197 ? 11.542 5.627 -54.392 1.00 54.59 197 LYS A CA 1
ATOM 1582 C C . LYS A 1 197 ? 11.925 7.069 -54.038 1.00 54.59 197 LYS A C 1
ATOM 1584 O O . LYS A 1 197 ? 11.024 7.864 -53.798 1.00 54.59 197 LYS A O 1
ATOM 1589 N N . ARG A 1 198 ? 13.216 7.430 -54.036 1.00 54.28 198 ARG A N 1
ATOM 1590 C CA . ARG A 1 198 ? 13.653 8.839 -53.914 1.00 54.28 198 ARG A CA 1
ATOM 1591 C C . ARG A 1 198 ? 13.842 9.555 -55.254 1.00 54.28 198 ARG A C 1
ATOM 1593 O O . ARG A 1 198 ? 13.700 10.769 -55.279 1.00 54.28 198 ARG A O 1
ATOM 1600 N N . ASP A 1 199 ? 14.033 8.816 -56.348 1.00 53.25 199 ASP A N 1
ATOM 1601 C CA . ASP A 1 199 ? 14.315 9.402 -57.672 1.00 53.25 199 ASP A CA 1
ATOM 1602 C C . ASP A 1 199 ? 13.104 9.467 -58.616 1.00 53.25 199 ASP A C 1
ATOM 1604 O O . ASP A 1 199 ? 13.241 9.867 -59.769 1.00 53.25 199 ASP A O 1
ATOM 1608 N N . ARG A 1 200 ? 11.895 9.112 -58.159 1.00 52.66 200 ARG A N 1
ATOM 1609 C CA . ARG A 1 200 ? 10.674 9.331 -58.950 1.00 52.66 200 ARG A CA 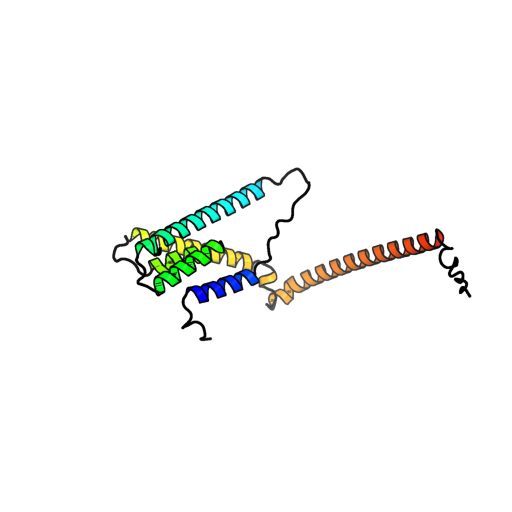1
ATOM 1610 C C . ARG A 1 200 ? 9.824 10.445 -58.356 1.00 52.66 200 ARG A C 1
ATOM 1612 O O . ARG A 1 200 ? 9.067 10.215 -57.419 1.00 52.66 200 ARG A O 1
ATOM 1619 N N . GLY A 1 201 ? 9.920 11.615 -58.984 1.00 48.59 201 GLY A N 1
ATOM 1620 C CA . GLY A 1 201 ? 8.746 12.442 -59.250 1.00 48.59 201 GLY A CA 1
ATOM 1621 C C . GLY A 1 201 ? 8.371 13.478 -58.194 1.00 48.59 201 GLY A C 1
ATOM 1622 O O . GLY A 1 201 ? 7.258 13.450 -57.687 1.00 48.59 201 GLY A O 1
ATOM 1623 N N . TRP A 1 202 ? 9.227 14.477 -57.981 1.00 44.69 202 TRP A N 1
ATOM 1624 C CA . TRP A 1 202 ? 8.717 15.856 -58.000 1.00 44.69 202 TRP A CA 1
ATOM 1625 C C . TRP A 1 202 ? 8.797 16.344 -59.453 1.00 44.69 202 TRP A C 1
ATOM 1627 O O . TRP A 1 202 ? 9.554 1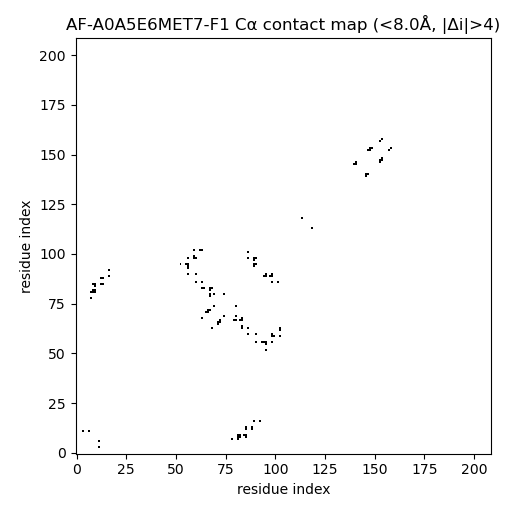7.255 -59.787 1.00 44.69 202 TRP A O 1
ATOM 1637 N N . GLU A 1 203 ? 8.092 15.662 -60.358 1.00 49.50 203 GLU A N 1
ATOM 1638 C CA . GLU A 1 203 ? 7.847 16.209 -61.687 1.00 49.50 203 GLU A CA 1
ATOM 1639 C C . GLU A 1 203 ? 6.892 17.385 -61.503 1.00 49.50 203 GLU A C 1
ATOM 1641 O O . GLU A 1 203 ? 5.730 17.228 -61.139 1.00 49.50 203 GLU A O 1
ATOM 1646 N N . LYS A 1 204 ? 7.487 18.570 -61.647 1.00 58.00 204 LYS A N 1
ATOM 1647 C CA . LYS A 1 204 ? 6.893 19.883 -61.887 1.00 58.00 204 LYS A CA 1
ATOM 1648 C C . LYS A 1 204 ? 5.412 19.806 -62.279 1.00 58.00 204 LYS A C 1
ATOM 1650 O O . LYS A 1 204 ? 5.086 19.378 -63.383 1.00 58.00 204 LYS A O 1
ATOM 1655 N N . LEU A 1 205 ? 4.544 20.309 -61.403 1.00 56.94 205 LEU A N 1
ATOM 1656 C CA . LEU A 1 205 ? 3.254 20.850 -61.823 1.00 56.94 205 LEU A CA 1
ATOM 1657 C C . LEU A 1 205 ? 3.543 21.956 -62.856 1.00 56.94 205 LEU A C 1
ATOM 1659 O O . LEU A 1 205 ? 4.289 22.879 -62.524 1.00 56.94 205 LEU A O 1
ATOM 1663 N N . PRO A 1 206 ? 3.041 21.872 -64.099 1.00 59.31 206 PRO A N 1
ATOM 1664 C CA . PRO A 1 206 ? 3.063 23.020 -64.984 1.00 59.31 206 PRO A CA 1
ATOM 1665 C C . PRO A 1 206 ? 2.054 24.036 -64.446 1.00 59.31 206 PRO A C 1
ATOM 1667 O O . PRO A 1 206 ? 0.868 23.728 -64.309 1.00 59.31 206 PRO A O 1
ATOM 1670 N N . ASP A 1 207 ? 2.542 25.229 -64.115 1.00 55.56 207 ASP A N 1
ATOM 1671 C CA . ASP A 1 207 ? 1.692 26.378 -63.836 1.00 55.56 207 ASP A CA 1
ATOM 1672 C C . ASP A 1 207 ? 0.827 26.651 -65.072 1.00 55.56 207 ASP A C 1
ATOM 1674 O O . ASP A 1 207 ? 1.332 26.862 -66.177 1.00 55.56 207 ASP A O 1
ATOM 1678 N N . ALA A 1 208 ? -0.487 26.585 -64.879 1.00 58.09 208 ALA A N 1
ATOM 1679 C CA . ALA A 1 208 ? -1.476 26.934 -65.881 1.00 58.09 208 ALA A CA 1
ATOM 1680 C C . ALA A 1 208 ? -1.527 28.461 -66.044 1.00 58.09 208 ALA A C 1
ATOM 1682 O O . ALA A 1 208 ? -1.801 29.168 -65.075 1.00 58.09 208 ALA A O 1
ATOM 1683 N N . ASN A 1 209 ? -1.294 28.940 -67.267 1.00 53.97 209 ASN A N 1
ATOM 1684 C CA . ASN A 1 209 ? -1.709 30.250 -67.776 1.00 53.97 209 ASN A CA 1
ATOM 1685 C C . ASN A 1 209 ? -2.073 30.115 -69.254 1.00 53.97 209 ASN A C 1
ATOM 1687 O O . ASN A 1 209 ? -1.295 29.456 -69.982 1.00 53.97 209 ASN A O 1
#

Mean predicted aligned error: 19.13 Å

InterPro domains:
  IPR001623 DnaJ domain [cd06257] (57-92)
  IPR036869 Chaperone J-domain superfamily [G3DSA:1.10.287.110] (47-95)
  IPR036869 Chaperone J-domain superfamily [SSF46565] (55-92)

Solvent-accessible surface area (backbone atoms only — not comparable to full-atom values): 12627 Å² total; per-residue (Å²): 145,75,90,65,87,83,54,58,65,35,56,55,48,51,53,52,50,51,59,54,54,78,70,50,80,82,83,70,87,77,82,84,82,86,83,91,86,88,74,62,67,66,55,53,49,51,53,46,52,52,48,50,51,51,51,50,40,53,50,49,49,51,54,48,47,73,72,47,34,55,92,76,71,49,93,77,50,70,68,50,53,31,50,38,51,32,51,50,53,29,59,75,68,66,38,48,69,61,44,50,49,51,56,58,54,61,56,67,70,60,66,95,76,77,54,72,68,59,58,50,52,50,53,52,51,50,52,52,51,50,52,50,52,53,50,51,49,56,53,50,63,69,36,74,76,69,41,74,87,42,80,66,36,65,73,65,50,44,59,56,52,50,52,51,50,53,50,53,52,50,51,53,52,49,51,52,50,52,51,53,52,50,51,56,48,49,52,52,50,48,46,69,77,52,76,71,72,85,82,64,74,91,71,75,80,78,83,88,129

Organism: NCBI:txid1041768